Protein AF-A0A1M7V0X2-F1 (afdb_monomer_lite)

Foldseek 3Di:
DDDPDPPPDQDDPVRVVVVQVVLLVVVLVVLVVLCPDPPHQFPDWAAQDPDLFQQRHIWTHGDPPDAIETEHEDEDPDQADADALCQQLDDDPVHGGNLLRLLVSCCVCCVVPGQHAYEYHYSHHHDLPHLQSVQQDPVFQFSPPVLVPDDCPDSSNVSLCVSQVSNVHDSVSSVSSRVRYGYD

pLDDT: mean 91.15, std 10.69, range [46.66, 98.5]

Structure (mmCIF, N/CA/C/O backbone):
data_AF-A0A1M7V0X2-F1
#
_entry.id   AF-A0A1M7V0X2-F1
#
loop_
_atom_site.group_PDB
_atom_site.id
_atom_site.type_symbol
_atom_site.label_atom_id
_atom_site.label_alt_id
_atom_site.label_comp_id
_atom_site.label_asym_id
_atom_site.label_entity_id
_atom_site.label_seq_id
_atom_site.pdbx_PDB_ins_code
_atom_site.Cartn_x
_atom_site.Cartn_y
_atom_site.Cartn_z
_atom_site.occupancy
_atom_site.B_iso_or_equiv
_atom_site.auth_seq_id
_atom_site.auth_comp_id
_atom_site.auth_asym_id
_atom_site.auth_atom_id
_atom_site.pdbx_PDB_model_num
ATOM 1 N N . MET A 1 1 ? 34.691 -13.834 31.531 1.00 46.66 1 MET A N 1
ATOM 2 C CA . MET A 1 1 ? 34.152 -12.551 31.033 1.00 46.66 1 MET A CA 1
ATOM 3 C C . MET A 1 1 ? 34.164 -12.612 29.515 1.00 46.66 1 MET A C 1
ATOM 5 O O . MET A 1 1 ? 35.239 -12.650 28.934 1.00 46.66 1 MET A O 1
ATOM 9 N N . THR A 1 2 ? 33.008 -12.745 28.871 1.00 52.25 2 THR A N 1
ATOM 10 C CA . THR A 1 2 ? 32.891 -12.682 27.406 1.00 52.25 2 THR A CA 1
ATOM 11 C C . THR A 1 2 ? 33.071 -11.235 26.964 1.00 52.25 2 THR A C 1
ATOM 13 O O . THR A 1 2 ? 32.348 -10.360 27.435 1.00 52.25 2 THR A O 1
ATOM 16 N N . ALA A 1 3 ? 34.055 -10.977 26.101 1.00 55.25 3 ALA A N 1
ATOM 17 C CA . ALA A 1 3 ? 34.274 -9.653 25.531 1.00 55.25 3 ALA A CA 1
ATOM 18 C C . ALA A 1 3 ? 32.991 -9.161 24.827 1.00 55.25 3 ALA A C 1
ATOM 20 O O . ALA A 1 3 ? 32.329 -9.963 24.156 1.00 55.25 3 ALA A O 1
ATOM 21 N N . PRO A 1 4 ? 32.610 -7.879 24.971 1.00 51.09 4 PRO A N 1
ATOM 22 C CA . PRO A 1 4 ? 31.469 -7.336 24.246 1.00 51.09 4 PRO A CA 1
ATOM 23 C C . PRO A 1 4 ? 31.729 -7.461 22.741 1.00 51.09 4 PRO A C 1
ATOM 25 O O . PRO A 1 4 ? 32.822 -7.151 22.265 1.00 51.09 4 PRO A O 1
ATOM 28 N N . ARG A 1 5 ? 30.734 -7.947 21.988 1.00 56.25 5 ARG A N 1
ATOM 29 C CA . ARG A 1 5 ? 30.832 -8.039 20.525 1.00 56.25 5 ARG A CA 1
ATOM 30 C C . ARG A 1 5 ? 31.115 -6.637 19.960 1.00 56.25 5 ARG A C 1
ATOM 32 O O . ARG A 1 5 ? 30.331 -5.725 20.244 1.00 56.25 5 ARG A O 1
ATOM 39 N N . PRO A 1 6 ? 32.179 -6.439 19.162 1.00 54.12 6 PRO A N 1
ATOM 40 C CA . PRO A 1 6 ? 32.381 -5.174 18.468 1.00 54.12 6 PRO A CA 1
ATOM 41 C C . PRO A 1 6 ? 31.160 -4.898 17.577 1.00 54.12 6 PRO A C 1
ATOM 43 O O . PRO A 1 6 ? 30.701 -5.805 16.888 1.00 54.12 6 PRO A O 1
ATOM 46 N N . ALA A 1 7 ? 30.641 -3.666 17.608 1.00 57.16 7 ALA A N 1
ATOM 47 C CA . ALA A 1 7 ? 29.452 -3.198 16.873 1.00 57.16 7 ALA A CA 1
ATOM 48 C C . ALA A 1 7 ? 28.058 -3.585 17.423 1.00 57.16 7 ALA A C 1
ATOM 50 O O . ALA A 1 7 ? 27.079 -3.553 16.684 1.00 57.16 7 ALA A O 1
ATOM 51 N N . ALA A 1 8 ? 27.913 -3.851 18.726 1.00 56.88 8 ALA A N 1
ATOM 52 C CA . ALA A 1 8 ? 26.602 -3.977 19.387 1.00 56.88 8 ALA A CA 1
ATOM 53 C C . ALA A 1 8 ? 25.898 -2.617 19.647 1.00 56.88 8 ALA A C 1
ATOM 55 O O . ALA A 1 8 ? 25.324 -2.404 20.713 1.00 56.88 8 ALA A O 1
ATOM 56 N N . GLY A 1 9 ? 25.985 -1.676 18.704 1.00 64.75 9 GLY A N 1
ATOM 57 C CA . GLY A 1 9 ? 25.343 -0.362 18.778 1.00 64.75 9 GLY A CA 1
ATOM 58 C C . GLY A 1 9 ? 24.361 -0.156 17.623 1.00 64.75 9 GLY A C 1
ATOM 59 O O . GLY A 1 9 ? 24.496 -0.818 16.592 1.00 64.75 9 GLY A O 1
ATOM 60 N N . PRO A 1 10 ? 23.374 0.747 17.764 1.00 68.44 10 PRO A N 1
ATOM 61 C CA . PRO A 1 10 ? 22.464 1.076 16.673 1.00 68.44 10 PRO A CA 1
ATOM 62 C C . PRO A 1 10 ? 23.248 1.562 15.447 1.00 68.44 10 PRO A C 1
ATOM 64 O O . PRO A 1 10 ? 24.289 2.214 15.573 1.00 68.44 10 PRO A O 1
ATOM 67 N N . ALA A 1 11 ? 22.750 1.240 14.251 1.00 75.31 11 ALA A N 1
ATOM 68 C CA . ALA A 1 11 ? 23.363 1.698 13.011 1.00 75.31 11 ALA A CA 1
ATOM 69 C C . ALA A 1 11 ? 23.438 3.234 12.986 1.00 75.31 11 ALA A C 1
ATOM 71 O O . ALA A 1 11 ? 22.493 3.921 13.373 1.00 75.31 11 ALA A O 1
ATOM 72 N N . SER A 1 12 ? 24.553 3.782 12.500 1.00 84.00 12 SER A N 1
ATOM 73 C CA . SER A 1 12 ? 24.666 5.225 12.276 1.00 84.00 12 SER A CA 1
ATOM 74 C C . SER A 1 12 ? 23.660 5.689 11.221 1.00 84.00 12 SER A C 1
ATOM 76 O O . SER A 1 12 ? 23.274 4.907 10.355 1.00 84.00 12 SER A O 1
ATOM 78 N N . ASN A 1 13 ? 23.297 6.975 11.216 1.00 82.19 13 ASN A N 1
ATOM 79 C CA . ASN A 1 13 ? 22.374 7.537 10.217 1.00 82.19 13 ASN A CA 1
ATOM 80 C C . ASN A 1 13 ? 22.795 7.214 8.770 1.00 82.19 13 ASN A C 1
ATOM 82 O O . ASN A 1 13 ? 21.963 6.848 7.944 1.00 82.19 13 ASN A O 1
ATOM 86 N N . SER A 1 14 ? 24.096 7.270 8.467 1.00 84.38 14 SER A N 1
ATOM 87 C CA . SER A 1 14 ? 24.629 6.902 7.148 1.00 84.38 14 SER A CA 1
ATOM 88 C C . SER A 1 14 ? 24.576 5.395 6.874 1.00 84.38 14 SER A C 1
ATOM 90 O O . SER A 1 14 ? 24.521 4.976 5.721 1.00 84.38 14 SER A O 1
ATOM 92 N N . GLY A 1 15 ? 24.643 4.559 7.912 1.00 82.12 15 GLY A N 1
ATOM 93 C CA . GLY A 1 15 ? 24.394 3.120 7.805 1.00 82.12 15 GLY A CA 1
ATOM 94 C C . GLY A 1 15 ? 22.922 2.824 7.518 1.00 82.12 15 GLY A C 1
ATOM 95 O O . GLY A 1 15 ? 22.628 2.029 6.632 1.00 82.12 15 GLY A O 1
ATOM 96 N N . VAL A 1 16 ? 22.013 3.530 8.197 1.00 85.25 16 VAL A N 1
ATOM 97 C CA . VAL A 1 16 ? 20.568 3.439 7.964 1.00 85.25 16 VAL A CA 1
ATOM 98 C C . VAL A 1 16 ? 20.223 3.860 6.531 1.00 85.25 16 VAL A C 1
ATOM 100 O O . VAL A 1 16 ? 19.583 3.110 5.804 1.00 85.25 16 VAL A O 1
ATOM 103 N N . ARG A 1 17 ? 20.713 5.014 6.067 1.00 86.88 17 ARG A N 1
ATOM 104 C CA . ARG A 1 17 ? 20.452 5.482 4.695 1.00 86.88 17 ARG A CA 1
ATOM 105 C C . ARG A 1 17 ? 20.861 4.444 3.642 1.00 86.88 17 ARG A C 1
ATOM 107 O O . ARG A 1 17 ? 20.034 4.087 2.811 1.00 86.88 17 ARG A O 1
ATOM 114 N N . ARG A 1 18 ? 22.093 3.925 3.737 1.00 88.50 18 ARG A N 1
ATOM 115 C CA . ARG A 1 18 ? 22.634 2.920 2.804 1.00 88.50 18 ARG A CA 1
ATOM 116 C C . ARG A 1 18 ? 21.886 1.590 2.850 1.00 88.50 18 ARG A C 1
ATOM 118 O O . ARG A 1 18 ? 21.764 0.928 1.827 1.00 88.50 18 ARG A O 1
ATOM 125 N N . GLY A 1 19 ? 21.419 1.177 4.029 1.00 88.69 19 GLY A N 1
ATOM 126 C CA . GLY A 1 19 ? 20.590 -0.021 4.163 1.00 88.69 19 GLY A CA 1
ATOM 127 C C . GLY A 1 19 ? 19.245 0.134 3.454 1.00 88.69 19 GLY A C 1
ATOM 128 O O . GLY A 1 19 ? 18.829 -0.782 2.751 1.00 88.69 19 GLY A O 1
ATOM 129 N N . GLY A 1 20 ? 18.629 1.313 3.572 1.00 90.19 20 GLY A N 1
ATOM 130 C CA . GLY A 1 20 ? 17.405 1.660 2.853 1.00 90.19 20 GLY A CA 1
ATOM 131 C C . GLY A 1 20 ? 17.591 1.667 1.335 1.00 90.19 20 GLY A C 1
ATOM 132 O O . GLY A 1 20 ? 16.815 1.015 0.648 1.00 90.19 20 GLY A O 1
ATOM 133 N N . ASP A 1 21 ? 18.652 2.316 0.835 1.00 92.25 21 ASP A N 1
ATOM 134 C CA . ASP A 1 21 ? 18.987 2.327 -0.603 1.00 92.25 21 ASP A CA 1
ATOM 135 C C . ASP A 1 21 ? 19.159 0.912 -1.143 1.00 92.25 21 ASP A C 1
ATOM 137 O O . ASP A 1 21 ? 18.503 0.515 -2.097 1.00 92.25 21 ASP A O 1
ATOM 141 N N . ARG A 1 22 ? 19.966 0.095 -0.456 1.00 93.69 22 ARG A N 1
ATOM 142 C CA . ARG A 1 22 ? 20.186 -1.292 -0.864 1.00 93.69 22 ARG A CA 1
ATOM 143 C C . ARG A 1 22 ? 18.888 -2.100 -0.893 1.00 93.69 22 ARG A C 1
ATOM 145 O O . ARG A 1 22 ? 18.745 -2.978 -1.736 1.00 93.69 22 ARG A O 1
ATOM 152 N N . PHE A 1 23 ? 17.976 -1.862 0.049 1.00 94.50 23 PHE A N 1
ATOM 153 C CA . PHE A 1 23 ? 16.681 -2.536 0.064 1.00 94.50 23 PHE A CA 1
ATOM 154 C C . PHE A 1 23 ? 15.829 -2.113 -1.140 1.00 94.50 23 PHE A C 1
ATOM 156 O O . PHE A 1 23 ? 15.299 -2.982 -1.823 1.00 94.50 23 PHE A O 1
ATOM 163 N N . GLN A 1 24 ? 15.764 -0.816 -1.454 1.00 94.50 24 GLN A N 1
ATOM 164 C CA . GLN A 1 24 ? 15.072 -0.301 -2.640 1.00 94.50 24 GLN A CA 1
ATOM 165 C C . GLN A 1 24 ? 15.676 -0.839 -3.944 1.00 94.50 24 GLN A C 1
ATOM 167 O O . GLN A 1 24 ? 14.930 -1.317 -4.796 1.00 94.50 24 GLN A O 1
ATOM 172 N N . ASP A 1 25 ? 17.005 -0.853 -4.073 1.00 95.00 25 ASP A N 1
ATOM 173 C CA . ASP A 1 25 ? 17.714 -1.349 -5.261 1.00 95.00 25 ASP A CA 1
ATOM 174 C C . ASP A 1 25 ? 17.361 -2.806 -5.593 1.00 95.00 25 ASP A C 1
ATOM 176 O O . ASP A 1 25 ? 17.297 -3.182 -6.763 1.00 95.00 25 ASP A O 1
ATOM 180 N N . LEU A 1 26 ? 17.092 -3.640 -4.581 1.00 95.94 26 LEU A N 1
ATOM 181 C CA . LEU A 1 26 ? 16.651 -5.020 -4.800 1.00 95.94 26 LEU A CA 1
ATOM 182 C C . LEU A 1 26 ? 15.259 -5.087 -5.442 1.00 95.94 26 LEU A C 1
ATOM 184 O O . LEU A 1 26 ? 15.045 -5.916 -6.324 1.00 95.94 26 LEU A O 1
ATOM 188 N N . PHE A 1 27 ? 14.334 -4.208 -5.048 1.00 95.44 27 PHE A N 1
ATOM 189 C CA . PHE A 1 27 ? 13.010 -4.122 -5.673 1.00 95.44 27 PHE A CA 1
ATOM 190 C C . PHE A 1 27 ? 13.061 -3.476 -7.057 1.00 95.44 27 PHE A C 1
ATOM 192 O O . PHE A 1 27 ? 12.331 -3.898 -7.950 1.00 95.44 27 PHE A O 1
ATOM 199 N N . VAL A 1 28 ? 13.956 -2.509 -7.275 1.00 95.38 28 VAL A N 1
ATOM 200 C CA . VAL A 1 28 ? 14.239 -1.979 -8.619 1.00 95.38 28 VAL A CA 1
ATOM 201 C C . VAL A 1 28 ? 14.767 -3.087 -9.526 1.00 95.38 28 VAL A C 1
ATOM 203 O O . VAL A 1 28 ? 14.339 -3.207 -10.674 1.00 95.38 28 VAL A O 1
ATOM 206 N N . TRP A 1 29 ? 15.681 -3.917 -9.020 1.00 96.38 29 TRP A N 1
ATOM 207 C CA . TRP A 1 29 ? 16.220 -5.039 -9.777 1.00 96.38 29 TRP A CA 1
ATOM 208 C C . TRP A 1 29 ? 15.143 -6.076 -10.112 1.00 96.38 29 TRP A C 1
ATOM 210 O O . TRP A 1 29 ? 15.051 -6.486 -11.268 1.00 96.38 29 TRP A O 1
ATOM 220 N N . ASP A 1 30 ? 14.286 -6.445 -9.156 1.00 95.25 30 ASP A N 1
ATOM 221 C CA . ASP A 1 30 ? 13.140 -7.323 -9.422 1.00 95.25 30 ASP A CA 1
ATOM 222 C C . ASP A 1 30 ? 12.192 -6.727 -10.478 1.00 95.25 30 ASP A C 1
ATOM 224 O O . ASP A 1 30 ? 11.832 -7.397 -11.446 1.00 95.25 30 ASP A O 1
ATOM 228 N N . ALA A 1 31 ? 11.863 -5.438 -10.372 1.00 94.94 31 ALA A N 1
ATOM 229 C CA . ALA A 1 31 ? 11.046 -4.741 -11.361 1.00 94.94 31 ALA A CA 1
ATOM 230 C C . ALA A 1 31 ? 11.691 -4.762 -12.762 1.00 94.94 31 ALA A C 1
ATOM 232 O O . ALA A 1 31 ? 11.027 -5.068 -13.753 1.00 94.94 31 ALA A O 1
ATOM 233 N N . ALA A 1 32 ? 13.000 -4.516 -12.864 1.00 95.69 32 ALA A N 1
ATOM 234 C CA . ALA A 1 32 ? 13.724 -4.619 -14.130 1.00 95.69 32 ALA A CA 1
ATOM 235 C C . ALA A 1 32 ? 13.661 -6.041 -14.711 1.00 95.69 32 ALA A C 1
ATOM 237 O O . ALA A 1 32 ? 13.450 -6.208 -15.915 1.00 95.69 32 ALA A O 1
ATOM 238 N N . MET A 1 33 ? 13.780 -7.065 -13.859 1.00 95.94 33 MET A N 1
ATOM 239 C CA . MET A 1 33 ? 13.612 -8.459 -14.262 1.00 95.94 33 MET A CA 1
ATOM 240 C C . MET A 1 33 ? 12.201 -8.730 -14.785 1.00 95.94 33 MET A C 1
ATOM 242 O O . MET A 1 33 ? 12.068 -9.448 -15.771 1.00 95.94 33 MET A O 1
ATOM 246 N N . GLN A 1 34 ? 11.157 -8.145 -14.190 1.00 93.75 34 GLN A N 1
ATOM 247 C CA . GLN A 1 34 ? 9.788 -8.271 -14.698 1.00 93.75 34 GLN A CA 1
ATOM 248 C C . GLN A 1 34 ? 9.651 -7.689 -16.111 1.00 93.75 34 GLN A C 1
ATOM 250 O O . GLN A 1 34 ? 9.065 -8.351 -16.959 1.00 93.75 34 GLN A O 1
ATOM 255 N N . VAL A 1 35 ? 10.246 -6.523 -16.392 1.00 94.50 35 VAL A N 1
ATOM 256 C CA . VAL A 1 35 ? 10.166 -5.849 -17.705 1.00 94.50 35 VAL A CA 1
ATOM 257 C C . VAL A 1 35 ? 10.812 -6.656 -18.833 1.00 94.50 35 VAL A C 1
ATOM 259 O O . VAL A 1 35 ? 10.257 -6.731 -19.925 1.00 94.50 35 VAL A O 1
ATOM 262 N N . ILE A 1 36 ? 11.981 -7.260 -18.600 1.00 94.44 36 ILE A N 1
ATOM 263 C CA . ILE A 1 36 ? 12.741 -7.945 -19.664 1.00 94.44 36 ILE A CA 1
ATOM 264 C C . ILE A 1 36 ? 12.215 -9.348 -19.998 1.00 94.44 36 ILE A C 1
ATOM 266 O O . ILE A 1 36 ? 12.743 -10.004 -20.901 1.00 94.44 36 ILE A O 1
ATOM 270 N N . ARG A 1 37 ? 11.214 -9.849 -19.264 1.00 92.31 37 ARG A N 1
ATOM 271 C CA . ARG A 1 37 ? 10.647 -11.176 -19.518 1.00 92.31 37 ARG A CA 1
ATOM 272 C C . ARG A 1 37 ? 9.938 -11.209 -20.876 1.00 92.31 37 ARG A C 1
ATOM 274 O O . ARG A 1 37 ? 9.225 -10.262 -21.203 1.00 92.31 37 ARG A O 1
ATOM 281 N N . PRO A 1 38 ? 10.067 -12.301 -21.653 1.00 88.75 38 PRO A N 1
ATOM 282 C CA . PRO A 1 38 ? 9.439 -12.402 -22.974 1.00 88.75 38 PRO A CA 1
ATOM 283 C C . PRO A 1 38 ? 7.913 -12.225 -22.969 1.00 88.75 38 PRO A C 1
ATOM 285 O O . PRO A 1 38 ? 7.344 -11.772 -23.956 1.00 88.75 38 PRO A O 1
ATOM 288 N N . ASP A 1 39 ? 7.260 -12.591 -21.867 1.00 89.06 39 ASP A N 1
ATOM 289 C CA . ASP A 1 39 ? 5.817 -12.521 -21.632 1.00 89.06 39 ASP A CA 1
ATOM 290 C C . ASP A 1 39 ? 5.408 -11.340 -20.734 1.00 89.06 39 ASP A C 1
ATOM 292 O O . ASP A 1 39 ? 4.304 -11.320 -20.189 1.00 89.06 39 ASP A O 1
ATOM 296 N N . SER A 1 40 ? 6.299 -10.359 -20.554 1.00 89.94 40 SER A N 1
ATOM 297 C CA . SER A 1 40 ? 6.059 -9.221 -19.672 1.00 89.94 40 SER A CA 1
ATOM 298 C C . SER A 1 40 ? 4.860 -8.386 -20.121 1.00 89.94 40 SER A C 1
ATOM 300 O O . SER A 1 40 ? 4.755 -7.955 -21.270 1.00 89.94 40 SER A O 1
ATOM 302 N N . THR A 1 41 ? 3.987 -8.066 -19.167 1.00 91.56 41 THR A N 1
ATOM 303 C CA . THR A 1 41 ? 2.944 -7.046 -19.329 1.00 91.56 41 THR A CA 1
ATOM 304 C C . THR A 1 41 ? 3.467 -5.631 -19.088 1.00 91.56 41 THR A C 1
ATOM 306 O O . THR A 1 41 ? 2.704 -4.677 -19.213 1.00 91.56 41 THR A O 1
ATOM 309 N N . TYR A 1 42 ? 4.737 -5.479 -18.708 1.00 94.38 42 TYR A N 1
ATOM 310 C CA . TYR A 1 42 ? 5.393 -4.206 -18.426 1.00 94.38 42 TYR A CA 1
ATOM 311 C C . TYR A 1 42 ? 6.456 -3.887 -19.473 1.00 94.38 42 TYR A C 1
ATOM 313 O O . TYR A 1 42 ? 7.249 -4.748 -19.850 1.00 94.38 42 TYR A O 1
ATOM 321 N N . SER A 1 43 ? 6.493 -2.634 -19.917 1.00 93.88 43 SER A N 1
ATOM 322 C CA . SER A 1 43 ? 7.425 -2.160 -20.944 1.00 93.88 43 SER A CA 1
ATOM 323 C C . SER A 1 43 ? 8.585 -1.345 -20.381 1.00 93.88 43 SER A C 1
ATOM 325 O O . SER A 1 43 ? 9.568 -1.124 -21.083 1.00 93.88 43 SER A O 1
ATOM 327 N N . GLN A 1 44 ? 8.470 -0.855 -19.145 1.00 94.31 44 GLN A N 1
ATOM 328 C CA . GLN A 1 44 ? 9.456 0.048 -18.564 1.00 94.31 44 GLN A CA 1
ATOM 329 C C . GLN A 1 44 ? 9.438 -0.016 -17.037 1.00 94.31 44 GLN A C 1
ATOM 331 O O . GLN A 1 44 ? 8.379 -0.151 -16.424 1.00 94.31 44 GLN A O 1
ATOM 336 N N . VAL A 1 45 ? 10.622 0.137 -16.446 1.00 94.25 45 VAL A N 1
ATOM 337 C CA . VAL A 1 45 ? 10.809 0.435 -15.026 1.00 94.25 45 VAL A CA 1
ATOM 338 C C . VAL A 1 45 ? 11.291 1.878 -14.887 1.00 94.25 45 VAL A C 1
ATOM 340 O O . VAL A 1 45 ? 12.152 2.330 -15.644 1.00 94.25 45 VAL A O 1
ATOM 343 N N . GLU A 1 46 ? 10.725 2.606 -13.935 1.00 93.81 46 GLU A N 1
ATOM 344 C CA . GLU A 1 46 ? 11.144 3.948 -13.546 1.00 93.81 46 GLU A CA 1
ATOM 345 C C . GLU A 1 46 ? 11.418 3.977 -12.037 1.00 93.81 46 GLU A C 1
ATOM 347 O O . GLU A 1 46 ? 10.826 3.214 -11.273 1.00 93.81 46 GLU A O 1
ATOM 352 N N . VAL A 1 47 ? 12.338 4.839 -11.610 1.00 91.56 47 VAL A N 1
ATOM 353 C CA . VAL A 1 47 ? 12.828 4.914 -10.227 1.00 91.56 47 VAL A CA 1
ATOM 354 C C . VAL A 1 47 ? 12.871 6.381 -9.822 1.00 91.56 47 VAL A C 1
ATOM 356 O O . VAL A 1 47 ? 13.340 7.205 -10.607 1.00 91.56 47 VAL A O 1
ATOM 359 N N . GLU A 1 48 ? 12.371 6.695 -8.627 1.00 85.19 48 GLU A N 1
ATOM 360 C CA . GLU A 1 48 ? 12.323 8.054 -8.062 1.00 85.19 48 GLU A CA 1
ATOM 361 C C . GLU A 1 48 ? 11.701 9.090 -9.022 1.00 85.19 48 GLU A C 1
ATOM 363 O O . GLU A 1 48 ? 12.274 10.146 -9.316 1.00 85.19 48 GLU A O 1
ATOM 368 N N . ILE A 1 49 ? 10.520 8.783 -9.569 1.00 82.00 49 ILE A N 1
ATOM 369 C CA . ILE A 1 49 ? 9.894 9.657 -10.567 1.00 82.00 49 ILE A CA 1
ATOM 370 C C . ILE A 1 49 ? 9.178 10.865 -9.961 1.00 82.00 49 ILE A C 1
ATOM 372 O O . ILE A 1 49 ? 8.271 10.775 -9.135 1.00 82.00 49 ILE A O 1
ATOM 376 N N . ASN A 1 50 ? 9.485 12.043 -10.496 1.00 72.50 50 ASN A N 1
ATOM 377 C CA . ASN A 1 50 ? 8.780 13.256 -10.111 1.00 72.50 50 ASN A CA 1
ATOM 378 C C . ASN A 1 50 ? 7.317 13.232 -10.582 1.00 72.50 50 ASN A C 1
ATOM 380 O O . ASN A 1 50 ? 7.005 12.923 -11.730 1.00 72.50 50 ASN A O 1
ATOM 384 N N . GLY A 1 51 ? 6.407 13.665 -9.707 1.00 66.19 51 GLY A N 1
ATOM 385 C CA . GLY A 1 51 ? 5.042 14.018 -10.095 1.00 66.19 51 GLY A CA 1
ATOM 386 C C . GLY A 1 51 ? 3.972 12.940 -9.909 1.00 66.19 51 GLY A C 1
ATOM 387 O O . GLY A 1 51 ? 2.806 13.261 -10.130 1.00 66.19 51 GLY A O 1
ATOM 388 N N . VAL A 1 52 ? 4.280 11.736 -9.421 1.00 62.38 52 VAL A N 1
ATOM 389 C CA . VAL A 1 52 ? 3.259 10.693 -9.132 1.00 62.38 52 VAL A CA 1
ATOM 390 C C . VAL A 1 52 ? 2.841 10.598 -7.658 1.00 62.38 52 VAL A C 1
ATOM 392 O O . VAL A 1 52 ? 1.998 9.781 -7.302 1.00 62.38 52 VAL A O 1
ATOM 395 N N . GLY A 1 53 ? 3.342 11.491 -6.802 1.00 75.44 53 GLY A N 1
ATOM 396 C CA . GLY A 1 53 ? 2.980 11.533 -5.384 1.00 75.44 53 GLY A CA 1
ATOM 397 C C . GLY A 1 53 ? 4.092 10.966 -4.516 1.00 75.44 53 GLY A C 1
ATOM 398 O O . GLY A 1 53 ? 5.219 11.406 -4.658 1.00 75.44 53 GLY A O 1
ATOM 399 N N . ASN A 1 54 ? 3.753 10.061 -3.595 1.00 77.31 54 ASN A N 1
ATOM 400 C CA . ASN A 1 54 ? 4.719 9.394 -2.705 1.00 77.31 54 ASN A CA 1
ATOM 401 C C . ASN A 1 54 ? 4.906 7.907 -3.074 1.00 77.31 54 ASN A C 1
ATOM 403 O O . ASN A 1 54 ? 5.360 7.125 -2.257 1.00 77.31 54 ASN A O 1
ATOM 407 N N . VAL A 1 55 ? 4.432 7.472 -4.239 1.00 75.44 55 VAL A N 1
ATOM 408 C CA . VAL A 1 55 ? 4.518 6.076 -4.714 1.00 75.44 55 VAL A CA 1
ATOM 409 C C . VAL A 1 55 ? 5.375 6.045 -5.972 1.00 75.44 55 VAL A C 1
ATOM 411 O O . VAL A 1 55 ? 4.955 5.639 -7.048 1.00 75.44 55 VAL A O 1
ATOM 414 N N . ASP A 1 56 ? 6.555 6.623 -5.838 1.00 85.19 56 ASP A N 1
ATOM 415 C CA . ASP A 1 56 ? 7.486 6.945 -6.909 1.00 85.19 56 ASP A CA 1
ATOM 416 C C . ASP A 1 56 ? 8.818 6.203 -6.795 1.00 85.19 56 ASP A C 1
ATOM 418 O O . ASP A 1 56 ? 9.628 6.290 -7.716 1.00 85.19 56 ASP A O 1
ATOM 422 N N . ASP A 1 57 ? 9.040 5.456 -5.710 1.00 88.38 57 ASP A N 1
ATOM 423 C CA . ASP A 1 57 ? 10.317 4.786 -5.452 1.00 88.38 57 ASP A CA 1
ATOM 424 C C . ASP A 1 57 ? 10.626 3.729 -6.517 1.00 88.38 57 ASP A C 1
ATOM 426 O O . ASP A 1 57 ? 11.772 3.617 -6.950 1.00 88.38 57 ASP A O 1
ATOM 430 N N . VAL A 1 58 ? 9.614 2.961 -6.937 1.00 93.62 58 VAL A N 1
ATOM 431 C CA . VAL A 1 58 ? 9.711 1.954 -8.004 1.00 93.62 58 VAL A CA 1
ATOM 432 C C . VAL A 1 58 ? 8.410 1.947 -8.794 1.00 93.62 58 VAL A C 1
ATOM 434 O O . VAL A 1 58 ? 7.344 1.733 -8.223 1.00 93.62 58 VAL A O 1
ATOM 437 N N . VAL A 1 59 ? 8.470 2.154 -10.106 1.00 94.94 59 VAL A N 1
ATOM 438 C CA . VAL A 1 59 ? 7.281 2.207 -10.963 1.00 94.94 59 VAL A CA 1
ATOM 439 C C . VAL A 1 59 ? 7.453 1.282 -12.154 1.00 94.94 59 VAL A C 1
ATOM 441 O O . VAL A 1 59 ? 8.449 1.353 -12.867 1.00 94.94 59 VAL A O 1
ATOM 444 N N . LEU A 1 60 ? 6.460 0.431 -12.391 1.00 94.62 60 LEU A N 1
ATOM 445 C CA . LEU A 1 60 ? 6.368 -0.401 -13.583 1.00 94.62 60 LEU A CA 1
ATOM 446 C C . LEU A 1 60 ? 5.275 0.147 -14.492 1.00 94.62 60 LEU A C 1
ATOM 448 O O . LEU A 1 60 ? 4.102 0.202 -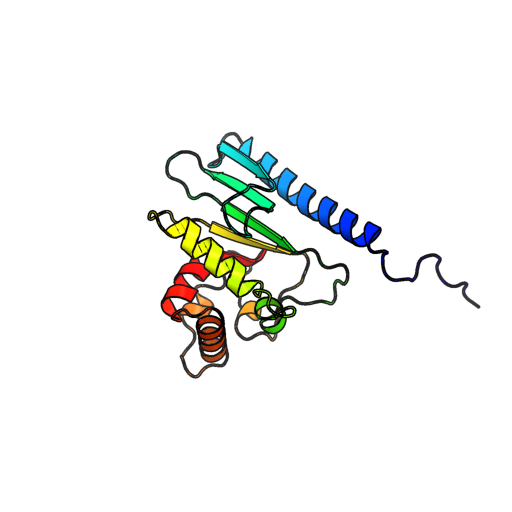14.114 1.00 94.62 60 LEU A O 1
ATOM 452 N N . ARG A 1 61 ? 5.667 0.538 -15.704 1.00 93.81 61 ARG A N 1
ATOM 453 C CA . ARG A 1 61 ? 4.736 0.972 -16.747 1.00 93.81 61 ARG A CA 1
ATOM 454 C C . ARG A 1 61 ? 4.268 -0.224 -17.535 1.00 93.81 61 ARG A C 1
ATOM 456 O O . ARG A 1 61 ? 5.082 -1.024 -18.003 1.00 93.81 61 ARG A O 1
ATOM 463 N N . SER A 1 62 ? 2.960 -0.345 -17.677 1.00 91.25 62 SER A N 1
ATOM 464 C CA . SER A 1 62 ? 2.381 -1.448 -18.421 1.00 91.25 62 SER A CA 1
ATOM 465 C C . SER A 1 62 ? 2.447 -1.214 -19.932 1.00 91.25 62 SER A C 1
ATOM 467 O O . SER A 1 62 ? 2.363 -0.081 -20.412 1.00 91.25 62 SER A O 1
ATOM 469 N N . ALA A 1 63 ? 2.559 -2.302 -20.690 1.00 80.56 63 ALA A N 1
ATOM 470 C CA . ALA A 1 63 ? 2.246 -2.300 -22.108 1.00 80.56 63 ALA A CA 1
ATOM 471 C C . ALA A 1 63 ? 0.729 -2.087 -22.299 1.00 80.56 63 ALA A C 1
ATOM 473 O O . ALA A 1 63 ? -0.071 -2.455 -21.440 1.00 80.56 63 ALA A O 1
ATOM 474 N N . ILE A 1 64 ? 0.337 -1.475 -23.424 1.00 75.88 64 ILE A N 1
ATOM 475 C CA . ILE A 1 64 ? -1.037 -1.025 -23.723 1.00 75.88 64 ILE A CA 1
ATOM 476 C C . ILE A 1 64 ? -2.107 -2.007 -23.205 1.00 75.88 64 ILE A C 1
ATOM 478 O O . ILE A 1 64 ? -2.171 -3.152 -23.645 1.00 75.88 64 ILE A O 1
ATOM 482 N N . GLY A 1 65 ? -2.986 -1.522 -22.319 1.00 68.12 65 GLY A N 1
ATOM 483 C CA . GLY A 1 65 ? -4.162 -2.253 -21.827 1.00 68.12 65 GLY A CA 1
ATOM 484 C C . GLY A 1 65 ? -4.039 -2.851 -20.421 1.00 68.12 65 GLY A C 1
ATOM 485 O O . GLY A 1 65 ? -5.052 -3.293 -19.880 1.00 68.12 65 GLY A O 1
ATOM 486 N N . ALA A 1 66 ? -2.853 -2.835 -19.806 1.00 78.88 66 ALA A N 1
ATOM 487 C CA . ALA A 1 66 ? -2.654 -3.246 -18.416 1.00 78.88 66 ALA A CA 1
ATOM 488 C C . ALA A 1 66 ? -2.580 -2.037 -17.451 1.00 78.88 66 ALA A C 1
ATOM 490 O O . ALA A 1 66 ? -2.696 -0.877 -17.849 1.00 78.88 66 ALA A O 1
ATOM 491 N N . SER A 1 67 ? -2.490 -2.312 -16.147 1.00 89.12 67 SER A N 1
ATOM 492 C CA . SER A 1 67 ? -2.350 -1.283 -15.110 1.00 89.12 67 SER A CA 1
ATOM 493 C C . SER A 1 67 ? -0.881 -1.041 -14.804 1.00 89.12 67 SER A C 1
ATOM 495 O O . SER A 1 67 ? -0.152 -1.993 -14.535 1.00 89.12 67 SER A O 1
ATOM 497 N N . ASP A 1 68 ? -0.492 0.227 -14.705 1.00 94.00 68 ASP A N 1
ATOM 498 C CA . ASP A 1 68 ? 0.772 0.612 -14.080 1.00 94.00 68 ASP A CA 1
ATOM 499 C C . ASP A 1 68 ? 0.795 0.179 -12.606 1.00 94.00 68 ASP A C 1
ATOM 501 O O . ASP A 1 68 ? -0.250 0.104 -11.937 1.00 94.00 68 ASP A O 1
ATOM 505 N N . LEU A 1 69 ? 1.995 -0.097 -12.107 1.00 95.06 69 LEU A N 1
ATOM 506 C CA . LEU A 1 69 ? 2.255 -0.450 -10.719 1.00 95.06 69 LEU A CA 1
ATOM 507 C C . LEU A 1 69 ? 3.196 0.585 -10.101 1.00 95.06 69 LEU A C 1
ATOM 509 O O . LEU A 1 69 ? 4.209 0.942 -10.696 1.00 95.06 69 LEU A O 1
ATOM 513 N N . TYR A 1 70 ? 2.851 1.051 -8.906 1.00 96.19 70 TYR A N 1
ATOM 514 C CA . TYR A 1 70 ? 3.557 2.109 -8.190 1.00 96.19 70 TYR A CA 1
ATOM 515 C C . TYR A 1 70 ? 3.923 1.645 -6.782 1.00 96.19 70 TYR A C 1
ATOM 517 O O . TYR A 1 70 ? 3.045 1.394 -5.955 1.00 96.19 70 TYR A O 1
ATOM 525 N N . GLY A 1 71 ? 5.214 1.538 -6.504 1.00 95.62 71 GLY A N 1
ATOM 526 C CA . GLY A 1 71 ? 5.768 1.100 -5.232 1.00 95.62 71 GLY A CA 1
ATOM 527 C C . GLY A 1 71 ? 6.278 2.262 -4.386 1.00 95.62 71 GLY A C 1
ATOM 528 O O . GLY A 1 71 ? 6.995 3.135 -4.868 1.00 95.62 71 GLY A O 1
ATOM 529 N N . GLN A 1 72 ? 5.941 2.239 -3.099 1.00 95.69 72 GLN A N 1
ATOM 530 C CA . GLN A 1 72 ? 6.599 3.013 -2.051 1.00 95.69 72 GLN A CA 1
ATOM 531 C C . GLN A 1 72 ? 7.332 2.037 -1.133 1.00 95.69 72 GLN A C 1
ATOM 533 O O . GLN A 1 72 ? 6.711 1.207 -0.472 1.00 95.69 72 GLN A O 1
ATOM 538 N N . VAL A 1 73 ? 8.642 2.194 -1.034 1.00 95.38 73 VAL A N 1
ATOM 539 C CA . VAL A 1 73 ? 9.533 1.415 -0.188 1.00 95.38 73 VAL A CA 1
ATOM 540 C C . VAL A 1 73 ? 9.660 2.064 1.197 1.00 95.38 73 VAL A C 1
ATOM 542 O O . VAL A 1 73 ? 9.826 3.280 1.366 1.00 95.38 73 VAL A O 1
ATOM 545 N N . LYS A 1 74 ? 9.562 1.236 2.237 1.00 94.19 74 LYS A N 1
ATOM 546 C CA . LYS A 1 74 ? 9.757 1.599 3.643 1.00 94.19 74 LYS A CA 1
ATOM 547 C C . LYS A 1 74 ? 10.599 0.538 4.332 1.00 94.19 74 LYS A C 1
ATOM 549 O O . LYS A 1 74 ? 10.105 -0.508 4.738 1.00 94.19 74 LYS A O 1
ATOM 554 N N . TRP A 1 75 ? 11.880 0.834 4.506 1.00 93.62 75 TRP A N 1
ATOM 555 C CA . TRP A 1 75 ? 12.800 -0.047 5.212 1.00 93.62 75 TRP A CA 1
ATOM 556 C C . TRP A 1 75 ? 12.831 0.244 6.720 1.00 93.62 75 TRP A C 1
ATOM 558 O O . TRP A 1 75 ? 12.877 1.399 7.149 1.00 93.62 75 TRP A O 1
ATOM 568 N N . ALA A 1 76 ? 12.823 -0.814 7.525 1.00 91.88 76 ALA A N 1
ATOM 569 C CA . ALA A 1 76 ? 12.994 -0.795 8.968 1.00 91.88 76 ALA A 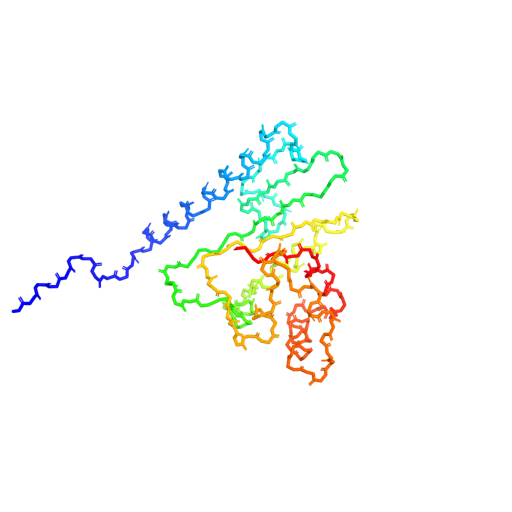CA 1
ATOM 570 C C . ALA A 1 76 ? 14.338 -1.415 9.359 1.00 91.88 76 ALA A C 1
ATOM 572 O O . ALA A 1 76 ? 14.706 -2.499 8.904 1.00 91.88 76 ALA A O 1
ATOM 573 N N . THR A 1 77 ? 15.058 -0.738 10.249 1.00 89.12 77 THR A N 1
ATOM 574 C CA . THR A 1 77 ? 16.320 -1.226 10.823 1.00 89.12 77 THR A CA 1
ATOM 575 C C . THR A 1 77 ? 16.100 -2.237 11.942 1.00 89.12 77 THR A C 1
ATOM 577 O O . THR A 1 77 ? 16.980 -3.055 12.200 1.00 89.12 77 THR A O 1
ATOM 580 N N . ASN A 1 78 ? 14.946 -2.172 12.610 1.00 87.12 78 ASN A N 1
ATOM 581 C CA . ASN A 1 78 ? 14.556 -3.080 13.674 1.00 87.12 78 ASN A CA 1
ATOM 582 C C . ASN A 1 78 ? 13.503 -4.075 13.154 1.00 87.12 78 ASN A C 1
ATOM 584 O O . ASN A 1 78 ? 12.383 -3.660 12.862 1.00 87.12 78 ASN A O 1
ATOM 588 N N . PRO A 1 79 ? 13.827 -5.376 13.068 1.00 74.69 79 PRO A N 1
ATOM 589 C CA . PRO A 1 79 ? 12.885 -6.399 12.613 1.00 74.69 79 PRO A CA 1
ATOM 590 C C . PRO A 1 79 ? 11.665 -6.587 13.525 1.00 74.69 79 PRO A C 1
ATOM 592 O O . PRO A 1 79 ? 10.677 -7.166 13.091 1.00 74.69 79 PRO A O 1
ATOM 595 N N . ALA A 1 80 ? 11.737 -6.141 14.786 1.00 86.44 80 ALA A N 1
ATOM 596 C CA . ALA A 1 80 ? 10.612 -6.211 15.718 1.00 86.44 80 ALA A CA 1
ATOM 597 C C . ALA A 1 80 ? 9.561 -5.120 15.469 1.00 86.44 80 ALA A C 1
ATOM 599 O O . ALA A 1 80 ? 8.476 -5.179 16.042 1.00 86.44 80 ALA A O 1
ATOM 600 N N . ASP A 1 81 ? 9.876 -4.121 14.641 1.00 91.44 81 ASP A N 1
ATOM 601 C CA . ASP A 1 81 ? 8.910 -3.093 14.313 1.00 91.44 81 ASP A CA 1
ATOM 602 C C . ASP A 1 81 ? 7.858 -3.659 13.348 1.00 91.44 81 ASP A C 1
ATOM 604 O O . ASP A 1 81 ? 8.152 -3.965 12.189 1.00 91.44 81 ASP A O 1
ATOM 608 N N . LEU A 1 82 ? 6.619 -3.756 13.817 1.00 96.19 82 LEU A N 1
ATOM 609 C CA . LEU A 1 82 ? 5.503 -4.232 13.011 1.00 96.19 82 LEU A CA 1
ATOM 610 C C . LEU A 1 82 ? 4.921 -3.110 12.139 1.00 96.19 82 LEU A C 1
ATOM 612 O O . LEU A 1 82 ? 5.125 -1.913 12.377 1.00 96.19 82 LEU A O 1
ATOM 616 N N . LEU A 1 83 ? 4.208 -3.514 11.093 1.00 97.00 83 LEU A N 1
ATOM 617 C CA . LEU A 1 83 ? 3.325 -2.656 10.318 1.00 97.00 83 LEU A CA 1
ATOM 618 C C . LEU A 1 83 ? 1.902 -2.811 10.873 1.00 97.00 83 LEU A C 1
ATOM 620 O O . LEU A 1 83 ? 1.305 -3.879 10.751 1.00 97.00 83 LEU A O 1
ATOM 624 N N . ASN A 1 84 ? 1.384 -1.743 11.479 1.00 97.56 84 ASN A N 1
ATOM 625 C CA . ASN A 1 84 ? 0.059 -1.676 12.097 1.00 97.56 84 ASN A CA 1
ATOM 626 C C . ASN A 1 84 ? -0.639 -0.330 11.798 1.00 97.56 84 ASN A C 1
ATOM 628 O O . ASN A 1 84 ? -0.074 0.558 11.145 1.00 97.56 84 ASN A O 1
ATOM 632 N N . SER A 1 85 ? -1.871 -0.175 12.286 1.00 97.62 85 SER A N 1
ATOM 633 C CA . SER A 1 85 ? -2.687 1.038 12.157 1.00 97.62 85 SER A CA 1
ATOM 634 C C . SER A 1 85 ? -1.985 2.290 12.676 1.00 97.62 85 SER A C 1
ATOM 636 O O . SER A 1 85 ? -2.031 3.334 12.022 1.00 97.62 85 SER A O 1
ATOM 638 N N . GLU A 1 86 ? -1.299 2.196 13.818 1.00 96.94 86 GLU A N 1
ATOM 639 C CA . GLU A 1 86 ? -0.553 3.318 14.396 1.00 96.94 86 GLU A CA 1
ATOM 640 C C . GLU A 1 86 ? 0.551 3.776 13.441 1.00 96.94 86 GLU A C 1
ATOM 642 O O . GLU A 1 86 ? 0.639 4.957 13.123 1.00 96.94 86 GLU A O 1
ATOM 647 N N . TYR A 1 87 ? 1.343 2.852 12.894 1.00 96.50 87 TYR A N 1
ATOM 648 C CA . TYR A 1 87 ? 2.392 3.191 11.934 1.00 96.50 87 TYR A CA 1
ATOM 649 C C . TYR A 1 87 ? 1.835 3.850 10.663 1.00 96.50 87 TYR A C 1
ATOM 651 O O . TYR A 1 87 ? 2.396 4.832 10.168 1.00 96.50 87 TYR A O 1
ATOM 659 N N . LEU A 1 88 ? 0.730 3.323 10.121 1.00 97.44 88 LEU A N 1
ATOM 660 C CA . LEU A 1 88 ? 0.115 3.856 8.903 1.00 97.44 88 LEU A CA 1
ATOM 661 C C . LEU A 1 88 ? -0.477 5.253 9.104 1.00 97.44 88 LEU A C 1
ATOM 663 O O . LEU A 1 88 ? -0.399 6.087 8.192 1.00 97.44 88 LEU A O 1
ATOM 667 N N . THR A 1 89 ? -1.056 5.514 10.276 1.00 97.75 89 THR A N 1
ATOM 668 C CA . THR A 1 89 ? -1.751 6.770 10.586 1.00 97.75 89 THR A CA 1
ATOM 669 C C . THR A 1 89 ? -0.869 7.796 11.300 1.00 97.75 89 THR A C 1
ATOM 671 O O . THR A 1 89 ? -1.197 8.984 11.277 1.00 97.75 89 THR A O 1
ATOM 674 N N . ALA A 1 90 ? 0.292 7.395 11.827 1.00 96.75 90 ALA A N 1
ATOM 675 C CA . ALA A 1 90 ? 1.228 8.277 12.513 1.00 96.75 90 ALA A CA 1
ATOM 676 C C . ALA A 1 90 ? 1.635 9.482 11.653 1.00 96.75 90 ALA A C 1
ATOM 678 O O . ALA A 1 90 ? 2.047 9.366 10.494 1.00 96.75 90 ALA A O 1
ATOM 679 N N . GLN A 1 91 ? 1.569 10.663 12.264 1.00 94.81 91 GLN A N 1
ATOM 680 C CA . GLN A 1 91 ? 2.019 11.927 11.692 1.00 94.81 91 GLN A CA 1
ATOM 681 C C . GLN A 1 91 ? 3.274 12.411 12.421 1.00 94.81 91 GLN A C 1
ATOM 683 O O . GLN A 1 91 ? 3.416 12.250 13.632 1.00 94.81 91 GLN A O 1
ATOM 688 N N . LYS A 1 92 ? 4.198 13.036 11.685 1.00 88.06 92 LYS A N 1
ATOM 689 C CA . LYS A 1 92 ? 5.384 13.680 12.265 1.00 88.06 92 LYS A CA 1
ATOM 690 C C . LYS A 1 92 ? 5.244 15.193 12.143 1.00 88.06 92 LYS A C 1
ATOM 692 O O . LYS A 1 92 ? 5.363 15.734 11.043 1.00 88.06 92 LYS A O 1
ATOM 697 N N . GLY A 1 93 ? 5.008 15.869 13.269 1.00 89.19 93 GLY A N 1
ATOM 698 C CA . GLY A 1 93 ? 4.686 17.299 13.285 1.00 89.19 93 GLY A CA 1
ATOM 699 C C . GLY A 1 93 ? 3.451 17.588 12.427 1.00 89.19 93 GLY A C 1
ATOM 700 O O . GLY A 1 93 ? 2.486 16.837 12.471 1.00 89.19 93 GLY A O 1
ATOM 701 N N . ASN A 1 94 ? 3.520 18.611 11.574 1.00 85.00 94 ASN A N 1
ATOM 702 C CA . ASN A 1 94 ? 2.433 18.967 10.648 1.00 85.00 94 ASN A CA 1
ATOM 703 C C . ASN A 1 94 ? 2.457 18.158 9.331 1.00 85.00 94 ASN A C 1
ATOM 705 O O . ASN A 1 94 ? 1.886 18.576 8.324 1.00 85.00 94 ASN A O 1
ATOM 709 N N . GLY A 1 95 ? 3.196 17.045 9.290 1.00 91.69 95 GLY A N 1
ATOM 710 C CA . GLY A 1 95 ? 3.336 16.204 8.104 1.00 91.69 95 GLY A CA 1
ATOM 711 C C . GLY A 1 95 ? 2.158 15.249 7.891 1.00 91.69 95 GLY A C 1
ATOM 712 O O . GLY A 1 95 ? 1.453 14.882 8.825 1.00 91.69 95 GLY A O 1
ATOM 713 N N . LYS A 1 96 ? 1.989 14.783 6.648 1.00 94.75 96 LYS A N 1
ATOM 714 C CA . LYS A 1 96 ? 1.030 13.719 6.311 1.00 94.75 96 LYS A CA 1
ATOM 715 C C . LYS A 1 96 ? 1.535 12.352 6.771 1.00 94.75 96 LYS A C 1
ATOM 717 O O . LYS A 1 96 ? 2.722 12.049 6.608 1.00 94.75 96 LYS A O 1
ATOM 722 N N . SER A 1 97 ? 0.614 11.526 7.255 1.00 97.00 97 SER A N 1
ATOM 723 C CA . SER A 1 97 ? 0.856 10.110 7.543 1.00 97.00 97 SER A CA 1
ATOM 724 C C . SER A 1 97 ? 1.102 9.298 6.270 1.00 97.00 97 SER A C 1
ATOM 726 O O . SER A 1 97 ? 0.859 9.775 5.155 1.00 97.00 97 SER A O 1
ATOM 728 N N . LEU A 1 98 ? 1.585 8.063 6.419 1.00 96.88 98 LEU A N 1
ATOM 729 C CA . LEU A 1 98 ? 1.799 7.173 5.279 1.00 96.88 98 LEU A CA 1
ATOM 730 C C . LEU A 1 98 ? 0.476 6.852 4.572 1.00 96.88 98 LEU A C 1
ATOM 732 O O . LEU A 1 98 ? 0.405 6.960 3.349 1.00 96.88 98 LEU A O 1
ATOM 736 N N . LEU A 1 99 ? -0.588 6.568 5.326 1.00 97.94 99 LEU A N 1
ATOM 737 C CA . LEU A 1 99 ? -1.907 6.294 4.758 1.00 97.94 99 LEU A CA 1
ATOM 738 C C . LEU A 1 99 ? -2.451 7.496 3.968 1.00 97.94 99 LEU A C 1
ATOM 740 O O . LEU A 1 99 ? -2.904 7.340 2.836 1.00 97.94 99 LEU A O 1
ATOM 744 N N . GLN A 1 100 ? -2.316 8.714 4.504 1.00 97.81 100 GLN A N 1
ATOM 745 C CA . GLN A 1 100 ? -2.711 9.942 3.798 1.00 97.81 100 GLN A CA 1
ATOM 746 C C . GLN A 1 100 ? -1.915 10.157 2.504 1.00 97.81 100 GLN A C 1
ATOM 748 O O . GLN A 1 100 ? -2.455 10.642 1.509 1.00 97.81 100 GLN A O 1
ATOM 753 N N . LYS A 1 101 ? -0.623 9.814 2.499 1.00 96.19 101 LYS A N 1
ATOM 754 C CA . LYS A 1 101 ? 0.237 9.911 1.311 1.00 96.19 101 LYS A CA 1
ATOM 755 C C . LYS A 1 101 ? -0.147 8.896 0.237 1.00 96.19 101 LYS A C 1
ATOM 757 O O . LYS A 1 101 ? -0.219 9.271 -0.936 1.00 96.19 101 LYS A O 1
ATOM 762 N N . LEU A 1 102 ? -0.416 7.651 0.631 1.00 97.25 102 LEU A N 1
ATOM 763 C CA . LEU A 1 102 ? -0.880 6.593 -0.268 1.00 97.25 102 LEU A CA 1
ATOM 764 C C . LEU A 1 102 ? -2.230 6.969 -0.885 1.00 97.25 102 LEU A C 1
ATOM 766 O O . LEU A 1 102 ? -2.349 6.997 -2.108 1.00 97.25 102 LEU A O 1
ATOM 770 N N . TYR A 1 103 ? -3.197 7.386 -0.062 1.00 97.50 103 TYR A N 1
ATOM 771 C CA . TYR A 1 103 ? -4.520 7.801 -0.533 1.00 97.50 103 TYR A CA 1
ATOM 772 C C . TYR A 1 103 ? -4.467 9.005 -1.476 1.00 97.50 103 TYR A C 1
ATOM 774 O O . TYR A 1 103 ? -5.056 8.981 -2.558 1.00 97.50 103 TYR A O 1
ATOM 782 N N . ALA A 1 104 ? -3.695 10.039 -1.132 1.00 96.12 104 ALA A N 1
ATOM 783 C CA . ALA A 1 104 ? -3.519 11.195 -2.009 1.00 96.12 104 ALA A CA 1
ATOM 784 C C . ALA A 1 104 ? -2.895 10.813 -3.363 1.00 96.12 104 ALA A C 1
ATOM 786 O O . ALA A 1 104 ? -3.291 11.352 -4.398 1.00 96.12 104 ALA A O 1
ATOM 787 N N . SER A 1 105 ? -1.938 9.880 -3.366 1.00 95.06 105 SER A N 1
ATOM 788 C CA . SER A 1 105 ? -1.307 9.405 -4.601 1.00 95.06 105 SER A CA 1
ATOM 789 C C . SER A 1 105 ? -2.283 8.574 -5.437 1.00 95.06 105 SER A C 1
ATOM 791 O O . SER A 1 105 ? -2.417 8.821 -6.633 1.00 95.06 105 SER A O 1
ATOM 793 N N . TRP A 1 106 ? -3.051 7.678 -4.808 1.00 96.06 106 TRP A N 1
ATOM 794 C CA . TRP A 1 106 ? -4.114 6.918 -5.469 1.00 96.06 106 TRP A CA 1
ATOM 795 C C . TRP A 1 106 ? -5.148 7.833 -6.135 1.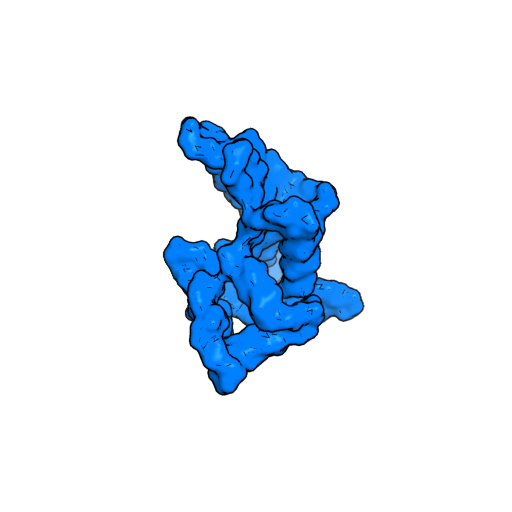00 96.06 106 TRP A C 1
ATOM 797 O O . TRP A 1 106 ? -5.435 7.671 -7.321 1.00 96.06 106 TRP A O 1
ATOM 807 N N . LYS A 1 107 ? -5.659 8.850 -5.422 1.00 95.44 107 LYS A N 1
ATOM 808 C CA . LYS A 1 107 ? -6.606 9.832 -5.985 1.00 95.44 107 LYS A CA 1
ATOM 809 C C . LYS A 1 107 ? -6.016 10.579 -7.177 1.00 95.44 107 LYS A C 1
ATOM 811 O O . LYS A 1 107 ? -6.706 10.795 -8.167 1.00 95.44 107 LYS A O 1
ATOM 816 N N . LYS A 1 108 ? -4.740 10.969 -7.099 1.00 93.88 108 LYS A N 1
ATOM 817 C CA . LYS A 1 108 ? -4.057 11.657 -8.200 1.00 93.88 108 LYS A CA 1
ATOM 818 C C . LYS A 1 108 ? -3.937 10.764 -9.434 1.00 93.88 108 LYS A C 1
ATOM 820 O O . LYS A 1 108 ? -4.228 11.211 -10.537 1.00 93.88 108 LYS A O 1
ATOM 825 N N . LEU A 1 109 ? -3.518 9.517 -9.244 1.00 92.31 109 LEU A N 1
ATOM 826 C CA . LEU A 1 109 ? -3.300 8.566 -10.332 1.00 92.31 109 LEU A CA 1
ATOM 827 C C . LEU A 1 109 ? -4.616 8.097 -10.972 1.00 92.31 109 LEU A C 1
ATOM 829 O O . LEU A 1 109 ? -4.660 7.858 -12.172 1.00 92.31 109 LEU A O 1
ATOM 833 N N . THR A 1 110 ? -5.701 8.028 -10.199 1.00 93.44 110 THR A N 1
ATOM 834 C CA . THR A 1 110 ? -7.039 7.642 -10.686 1.00 93.44 110 THR A CA 1
ATOM 835 C C . THR A 1 110 ? -7.841 8.794 -11.296 1.00 93.44 110 THR A C 1
ATOM 837 O O . THR A 1 110 ? -8.888 8.550 -11.893 1.00 93.44 110 THR A O 1
ATOM 840 N N . ALA A 1 111 ? -7.364 10.041 -11.208 1.00 91.31 111 ALA A N 1
ATOM 841 C CA . ALA A 1 111 ? -8.114 11.229 -11.630 1.00 91.31 111 ALA A CA 1
ATOM 842 C C . ALA A 1 111 ? -8.574 11.194 -13.101 1.00 91.31 111 ALA A C 1
ATOM 844 O O . ALA A 1 111 ? -9.627 11.734 -13.427 1.00 91.31 111 ALA A O 1
ATOM 845 N N . ASN A 1 112 ? -7.818 10.521 -13.974 1.00 87.69 112 ASN A N 1
ATOM 846 C CA . ASN A 1 112 ? -8.124 10.393 -15.403 1.00 87.69 112 ASN A CA 1
ATOM 847 C C . ASN A 1 112 ? -8.779 9.044 -15.765 1.00 87.69 112 ASN A C 1
ATOM 849 O O . ASN A 1 112 ? -8.745 8.635 -16.922 1.00 87.69 112 ASN A O 1
ATOM 853 N N . GLY A 1 113 ? -9.326 8.320 -14.782 1.00 86.69 113 GLY A N 1
ATOM 854 C CA . GLY A 1 113 ? -9.963 7.014 -14.987 1.00 86.69 113 GLY A CA 1
ATOM 855 C C . GLY A 1 113 ? -8.995 5.828 -15.066 1.00 86.69 113 GLY A C 1
ATOM 856 O O . GLY A 1 113 ? -9.430 4.706 -15.317 1.00 86.69 113 GLY A O 1
ATOM 857 N N . ALA A 1 114 ? -7.696 6.046 -14.837 1.00 89.25 114 ALA A N 1
ATOM 858 C CA . ALA A 1 114 ? -6.737 4.954 -14.699 1.00 89.25 114 ALA A CA 1
ATOM 859 C C . ALA A 1 114 ? -7.004 4.148 -13.415 1.00 89.25 114 ALA A C 1
ATOM 861 O O . ALA A 1 114 ? -7.532 4.671 -12.434 1.00 89.25 114 ALA A O 1
ATOM 862 N N . LEU A 1 115 ? -6.609 2.874 -13.413 1.00 90.56 115 LEU A N 1
ATOM 863 C CA . LEU A 1 115 ? -6.814 1.948 -12.293 1.00 90.56 115 LEU A CA 1
ATOM 864 C C . LEU A 1 115 ? -5.474 1.385 -11.794 1.00 90.56 115 LEU A C 1
ATOM 866 O O . LEU A 1 115 ? -5.263 0.180 -11.922 1.00 90.56 115 LEU A O 1
ATOM 870 N N . PRO A 1 116 ? -4.578 2.238 -11.257 1.00 93.25 116 PRO A N 1
ATOM 871 C CA . PRO A 1 116 ? -3.228 1.851 -10.862 1.00 93.25 116 PRO A CA 1
ATOM 872 C C . PRO A 1 116 ? -3.247 0.797 -9.755 1.00 93.25 116 PRO A C 1
ATOM 874 O O . PRO A 1 116 ? -4.148 0.779 -8.913 1.00 93.25 116 PRO A O 1
ATOM 877 N N . THR A 1 117 ? -2.202 -0.023 -9.708 1.00 95.56 117 THR A N 1
ATOM 878 C CA . THR A 1 117 ? -1.891 -0.851 -8.539 1.00 95.56 117 THR A CA 1
ATOM 879 C C . THR A 1 117 ? -0.842 -0.134 -7.703 1.00 95.56 117 THR A C 1
ATOM 881 O O . THR A 1 117 ? 0.180 0.297 -8.227 1.00 95.56 117 THR A O 1
ATOM 884 N N . LEU A 1 118 ? -1.089 0.006 -6.406 1.00 97.19 118 LEU A N 1
ATOM 885 C CA . LEU A 1 118 ? -0.121 0.539 -5.456 1.00 97.19 118 LEU A CA 1
ATOM 886 C C . LEU A 1 118 ? 0.522 -0.601 -4.667 1.00 97.19 118 LEU A C 1
ATOM 888 O O . LEU A 1 118 ? -0.124 -1.614 -4.399 1.00 97.19 118 LEU A O 1
ATOM 892 N N . GLN A 1 119 ? 1.767 -0.417 -4.245 1.00 97.56 119 GLN A N 1
ATOM 893 C CA . GLN A 1 119 ? 2.452 -1.314 -3.321 1.00 97.56 119 GLN A CA 1
ATOM 894 C C . GLN A 1 119 ? 3.096 -0.510 -2.194 1.00 97.56 119 GLN A C 1
ATOM 896 O O . GLN A 1 119 ? 3.854 0.428 -2.443 1.00 97.56 119 GLN A O 1
ATOM 901 N N . LEU A 1 120 ? 2.816 -0.895 -0.953 1.00 97.69 120 LEU A N 1
ATOM 902 C CA . LEU A 1 120 ? 3.652 -0.545 0.183 1.00 97.69 120 LEU A CA 1
ATOM 903 C C . LEU A 1 120 ? 4.638 -1.691 0.386 1.00 97.69 120 LEU A C 1
ATOM 905 O O . LEU A 1 120 ? 4.231 -2.759 0.822 1.00 97.69 120 LEU A O 1
ATOM 909 N N . ILE A 1 121 ? 5.899 -1.446 0.050 1.00 97.00 121 ILE A N 1
ATOM 910 C CA . ILE A 1 121 ? 6.981 -2.424 0.094 1.00 97.00 121 ILE A CA 1
ATOM 911 C C . ILE A 1 121 ? 7.776 -2.228 1.383 1.00 97.00 121 ILE A C 1
ATOM 913 O O . ILE A 1 121 ? 8.343 -1.155 1.609 1.00 97.00 121 ILE A O 1
ATOM 917 N N . THR A 1 122 ? 7.860 -3.235 2.240 1.00 96.12 122 THR A N 1
ATOM 918 C CA . THR A 1 122 ? 8.540 -3.132 3.528 1.00 96.12 122 THR A CA 1
ATOM 919 C C . THR A 1 122 ? 9.096 -4.466 4.010 1.00 96.12 122 THR A C 1
ATOM 921 O O . THR A 1 122 ? 8.628 -5.535 3.663 1.00 96.12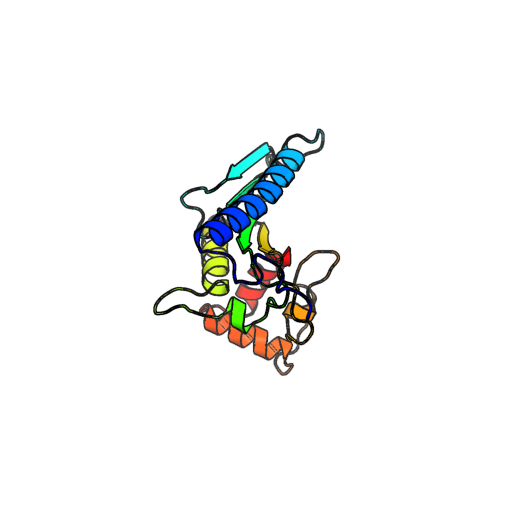 122 THR A O 1
ATOM 924 N N . ASN A 1 123 ? 10.122 -4.411 4.858 1.00 94.69 123 ASN A N 1
ATOM 925 C CA . ASN A 1 123 ? 10.607 -5.576 5.600 1.00 94.69 123 ASN A CA 1
ATOM 926 C C . ASN A 1 123 ? 9.979 -5.696 7.001 1.00 94.69 123 ASN A C 1
ATOM 928 O O . ASN A 1 123 ? 10.461 -6.484 7.816 1.00 94.69 123 ASN A O 1
ATOM 932 N N . ARG A 1 124 ? 8.960 -4.886 7.311 1.00 95.75 124 ARG A N 1
ATOM 933 C CA . ARG A 1 124 ? 8.167 -5.000 8.540 1.00 95.75 124 ARG A CA 1
ATOM 934 C C . ARG A 1 124 ? 7.181 -6.150 8.395 1.00 95.75 124 ARG A C 1
ATOM 936 O O . ARG A 1 124 ? 6.507 -6.256 7.377 1.00 95.75 124 ARG A O 1
ATOM 943 N N . ALA A 1 125 ? 7.055 -6.977 9.427 1.00 95.88 125 ALA A N 1
ATOM 944 C CA . ALA A 1 125 ? 5.965 -7.942 9.477 1.00 95.88 125 ALA A CA 1
ATOM 945 C C . ALA A 1 125 ? 4.640 -7.217 9.751 1.00 95.88 125 ALA A C 1
ATOM 947 O O . ALA A 1 125 ? 4.607 -6.246 10.510 1.00 95.88 125 ALA A O 1
ATOM 948 N N . LEU A 1 126 ? 3.552 -7.702 9.156 1.00 97.00 126 LEU A N 1
ATOM 949 C CA . LEU A 1 126 ? 2.210 -7.245 9.505 1.00 97.00 126 LEU A CA 1
ATOM 950 C C . LEU A 1 126 ? 1.890 -7.642 10.945 1.00 97.00 126 LEU A C 1
ATOM 952 O O . LEU A 1 126 ? 2.171 -8.768 11.368 1.00 97.00 126 LEU A O 1
ATOM 956 N N . ASP A 1 127 ? 1.309 -6.709 11.688 1.00 97.44 127 ASP A N 1
ATOM 957 C CA . ASP A 1 127 ? 0.821 -6.974 13.032 1.00 97.44 127 ASP A CA 1
ATOM 958 C C . ASP A 1 127 ? -0.415 -7.877 12.967 1.00 97.44 127 ASP A C 1
ATOM 960 O O . ASP A 1 127 ? -1.433 -7.519 12.376 1.00 97.44 127 ASP A O 1
ATOM 964 N N . ARG A 1 128 ? -0.310 -9.078 13.546 1.00 95.69 128 ARG A N 1
ATOM 965 C CA . ARG A 1 128 ? -1.379 -10.089 13.513 1.00 95.69 128 ARG A CA 1
ATOM 966 C C . ARG A 1 128 ? -2.576 -9.709 14.370 1.00 95.69 128 ARG A C 1
ATOM 968 O O . ARG A 1 128 ? -3.662 -10.223 14.120 1.00 95.69 128 ARG A O 1
ATOM 975 N N . ASP A 1 129 ? -2.360 -8.846 15.355 1.00 97.38 129 ASP A N 1
ATOM 976 C CA . ASP A 1 129 ? -3.404 -8.395 16.266 1.00 97.38 129 ASP A CA 1
ATOM 977 C C . ASP A 1 129 ? -4.084 -7.113 15.749 1.00 97.38 129 ASP A C 1
ATOM 979 O O . ASP A 1 129 ? -5.098 -6.683 16.302 1.00 97.38 129 ASP A O 1
ATOM 983 N N . ASP A 1 130 ? -3.573 -6.514 14.663 1.00 98.31 130 ASP A N 1
ATOM 984 C CA . ASP A 1 130 ? -4.219 -5.377 14.012 1.00 98.31 130 ASP A CA 1
ATOM 985 C C . ASP A 1 130 ? -5.541 -5.813 13.346 1.00 98.31 130 ASP A C 1
ATOM 987 O O . ASP A 1 130 ? -5.536 -6.744 12.529 1.00 98.31 130 ASP A O 1
ATOM 991 N N . PRO A 1 131 ? -6.674 -5.130 13.624 1.00 98.00 131 PRO A N 1
ATOM 992 C CA . PRO A 1 131 ? -7.995 -5.537 13.139 1.00 98.00 131 PRO A CA 1
ATOM 993 C C . PRO A 1 131 ? -8.131 -5.639 11.617 1.00 98.00 131 PRO A C 1
ATOM 995 O O . PRO A 1 131 ? -9.044 -6.312 11.134 1.00 98.00 131 PRO A O 1
ATOM 998 N N . LEU A 1 132 ? -7.268 -4.953 10.863 1.00 98.06 132 LEU A N 1
ATOM 999 C CA . LEU A 1 132 ? -7.239 -4.979 9.407 1.00 98.06 132 LEU A CA 1
ATOM 1000 C C . LEU A 1 132 ? -5.985 -5.694 8.904 1.00 98.06 132 LEU A C 1
ATOM 1002 O O . LEU A 1 132 ? -6.090 -6.684 8.182 1.00 98.06 132 LEU A O 1
ATOM 1006 N N . LEU A 1 133 ? -4.798 -5.222 9.281 1.00 98.06 133 LEU A N 1
ATOM 1007 C CA . LEU A 1 133 ? -3.537 -5.696 8.711 1.00 98.06 133 LEU A CA 1
ATOM 1008 C C . LEU A 1 133 ? -3.211 -7.146 9.078 1.00 98.06 133 LEU A C 1
ATOM 1010 O O . LEU A 1 133 ? -2.570 -7.828 8.278 1.00 98.06 133 LEU A O 1
ATOM 1014 N N . GLY A 1 134 ? -3.734 -7.658 10.195 1.00 97.19 134 GLY A N 1
ATOM 1015 C CA . GLY A 1 134 ? -3.645 -9.078 10.542 1.00 97.19 134 GLY A CA 1
ATOM 1016 C C . GLY A 1 134 ? -4.381 -10.005 9.564 1.00 97.19 134 GLY A C 1
ATOM 1017 O O . GLY A 1 134 ? -4.192 -11.221 9.601 1.00 97.19 134 GLY A O 1
ATOM 1018 N N . HIS A 1 135 ? -5.191 -9.439 8.664 1.00 98.06 135 HIS A N 1
ATOM 1019 C CA . HIS A 1 135 ? -6.042 -10.150 7.713 1.00 98.06 135 HIS A CA 1
ATOM 1020 C C . HIS A 1 135 ? -5.724 -9.851 6.242 1.00 98.06 135 HIS A C 1
ATOM 1022 O O . HIS A 1 135 ? -6.529 -10.176 5.366 1.00 98.06 135 HIS A O 1
ATOM 1028 N N . VAL A 1 136 ? -4.567 -9.250 5.946 1.00 98.06 136 VAL A N 1
ATOM 1029 C CA . VAL A 1 136 ? -4.068 -9.187 4.565 1.00 98.06 136 VAL A CA 1
ATOM 1030 C C . VAL A 1 136 ? -3.921 -10.612 4.029 1.00 98.06 136 VAL A C 1
ATOM 1032 O O . VAL A 1 136 ? -3.316 -11.477 4.665 1.00 98.06 136 VAL A O 1
ATOM 1035 N N . ASP A 1 137 ? -4.494 -10.868 2.856 1.00 97.38 137 ASP A N 1
ATOM 1036 C CA . ASP A 1 137 ? -4.443 -12.185 2.230 1.00 97.38 137 ASP A CA 1
ATOM 1037 C C . ASP A 1 137 ? -3.024 -12.460 1.718 1.00 97.38 137 ASP A C 1
ATOM 1039 O O . ASP A 1 137 ? -2.570 -11.832 0.764 1.00 97.38 137 ASP A O 1
ATOM 1043 N N . GLY A 1 138 ? -2.335 -13.438 2.311 1.00 94.38 138 GLY A N 1
ATOM 1044 C CA . GLY A 1 138 ? -0.966 -13.806 1.928 1.00 94.38 138 GLY A CA 1
ATOM 1045 C C . GLY A 1 138 ? -0.810 -14.415 0.526 1.00 94.38 138 GLY A C 1
ATOM 1046 O O . GLY A 1 138 ? 0.298 -14.780 0.145 1.00 94.38 138 GLY A O 1
ATOM 1047 N N . ARG A 1 139 ? -1.895 -14.592 -0.239 1.00 96.19 139 ARG A N 1
ATOM 1048 C CA . ARG A 1 139 ? -1.859 -15.012 -1.650 1.00 96.19 139 ARG A CA 1
ATOM 1049 C C . ARG A 1 139 ? -1.921 -13.830 -2.610 1.00 96.19 139 ARG A C 1
ATOM 1051 O O . ARG A 1 139 ? -1.494 -13.974 -3.754 1.00 96.19 139 ARG A O 1
ATOM 1058 N N . THR A 1 140 ? -2.525 -12.718 -2.196 1.00 96.69 140 THR A N 1
ATOM 1059 C CA . THR A 1 140 ? -2.762 -11.553 -3.066 1.00 96.69 140 THR A CA 1
ATOM 1060 C C . THR A 1 140 ? -2.110 -10.272 -2.561 1.00 96.69 140 THR A C 1
ATOM 1062 O O . THR A 1 140 ? -2.067 -9.297 -3.313 1.00 96.69 140 THR A O 1
ATOM 1065 N N . ASP A 1 141 ? -1.648 -10.267 -1.312 1.00 98.06 141 ASP A N 1
ATOM 1066 C CA . ASP A 1 141 ? -1.125 -9.123 -0.563 1.00 98.06 141 ASP A CA 1
ATOM 1067 C C . ASP A 1 141 ? -2.149 -7.992 -0.389 1.00 98.06 141 ASP A C 1
ATOM 1069 O O . ASP A 1 141 ? -1.792 -6.842 -0.143 1.00 98.06 141 ASP A O 1
ATOM 1073 N N . LEU A 1 142 ? -3.441 -8.303 -0.528 1.00 98.19 142 LEU A N 1
ATOM 1074 C CA . LEU A 1 142 ? -4.534 -7.331 -0.472 1.00 98.19 142 LEU A CA 1
ATOM 1075 C C . LEU A 1 142 ? -5.309 -7.468 0.835 1.00 98.19 142 LEU A C 1
ATOM 1077 O O . LEU A 1 142 ? -5.514 -8.564 1.351 1.00 98.19 142 LEU A O 1
ATOM 1081 N N . LEU A 1 143 ? -5.805 -6.336 1.328 1.00 97.38 143 LEU A N 1
ATOM 1082 C CA . LEU A 1 143 ? -6.695 -6.286 2.489 1.00 97.38 143 LEU A CA 1
ATOM 1083 C C . LEU A 1 143 ? -8.161 -6.617 2.128 1.00 97.38 143 LEU A C 1
ATOM 1085 O O . LEU A 1 143 ? -8.969 -7.027 2.962 1.00 97.38 143 LEU A O 1
ATOM 1089 N N . VAL A 1 144 ? -8.521 -6.430 0.859 1.00 97.31 144 VAL A N 1
ATOM 1090 C CA . VAL A 1 144 ? -9.806 -6.842 0.282 1.00 97.31 144 VAL A CA 1
ATOM 1091 C C . VAL A 1 144 ? -9.647 -8.284 -0.224 1.00 97.31 144 VAL A C 1
ATOM 1093 O O . VAL A 1 144 ? -8.647 -8.567 -0.879 1.00 97.31 144 VAL A O 1
ATOM 1096 N N . PRO A 1 145 ? -10.599 -9.201 0.049 1.00 97.38 145 PRO A N 1
ATOM 1097 C CA . PRO A 1 145 ? -11.997 -8.939 0.398 1.00 97.38 145 PRO A CA 1
ATOM 1098 C C . PRO A 1 145 ? -12.314 -8.797 1.889 1.00 97.38 145 PRO A C 1
ATOM 1100 O O . PRO A 1 145 ? -13.438 -8.404 2.196 1.00 97.38 145 PRO A O 1
ATOM 1103 N N . TYR A 1 146 ? -11.391 -9.098 2.805 1.00 98.12 146 TYR A N 1
ATOM 1104 C CA . TYR A 1 146 ? -11.691 -9.130 4.242 1.00 98.12 146 TYR A CA 1
ATOM 1105 C C . TYR A 1 146 ? -12.288 -7.810 4.752 1.00 98.12 146 TYR A C 1
ATOM 1107 O O . TYR A 1 146 ? -13.405 -7.805 5.270 1.00 98.12 146 TYR A O 1
ATOM 1115 N N . ALA A 1 147 ? -11.615 -6.679 4.511 1.00 97.25 147 ALA A N 1
ATOM 1116 C CA . ALA A 1 147 ? -12.102 -5.375 4.973 1.00 97.25 147 ALA A CA 1
ATOM 1117 C C . ALA A 1 147 ? -13.461 -4.980 4.373 1.00 97.25 147 ALA A C 1
ATOM 1119 O O . ALA A 1 147 ? -14.241 -4.292 5.023 1.00 97.25 147 ALA A O 1
ATOM 1120 N N . ALA A 1 148 ? -13.776 -5.437 3.157 1.00 97.44 148 ALA A N 1
ATOM 1121 C CA . ALA A 1 148 ? -15.058 -5.149 2.514 1.00 97.44 148 ALA A CA 1
ATOM 1122 C C . ALA A 1 148 ? -16.233 -5.914 3.151 1.00 97.44 148 ALA A C 1
ATOM 1124 O O . ALA A 1 148 ? -17.374 -5.470 3.057 1.00 97.44 148 ALA A O 1
ATOM 1125 N N . HIS A 1 149 ? -15.962 -7.050 3.798 1.00 97.56 149 HIS A N 1
ATOM 1126 C CA . HIS A 1 149 ? -16.968 -7.855 4.497 1.00 97.56 149 HIS A CA 1
ATOM 1127 C C . HIS A 1 149 ? -17.063 -7.536 5.994 1.00 97.56 149 HIS A C 1
ATOM 1129 O O . HIS A 1 149 ? -17.918 -8.096 6.684 1.00 97.56 149 HIS A O 1
ATOM 1135 N N . ALA A 1 150 ? -16.201 -6.660 6.514 1.00 96.31 150 ALA A N 1
ATOM 1136 C CA . ALA A 1 150 ? -16.224 -6.278 7.914 1.00 96.31 150 ALA A CA 1
ATOM 1137 C C . ALA A 1 150 ? -17.539 -5.557 8.253 1.00 96.31 150 ALA A C 1
ATOM 1139 O O . ALA A 1 150 ? -17.903 -4.548 7.648 1.00 96.31 150 ALA A O 1
ATOM 1140 N N . GLY A 1 151 ? -18.266 -6.072 9.248 1.00 95.25 151 GLY A N 1
ATOM 1141 C CA . GLY A 1 151 ? -19.470 -5.411 9.747 1.00 95.25 151 GLY A CA 1
ATOM 1142 C C . GLY A 1 151 ? -19.125 -4.079 10.417 1.00 95.25 151 GLY A C 1
ATOM 1143 O O . GLY A 1 151 ? -18.107 -3.986 11.102 1.00 95.25 151 GLY A O 1
ATOM 1144 N N . GLN A 1 152 ? -19.987 -3.069 10.282 1.00 92.94 152 GLN A N 1
ATOM 1145 C CA . GLN A 1 152 ? -19.736 -1.706 10.787 1.00 92.94 152 GLN A CA 1
ATOM 1146 C C . GLN A 1 152 ? -19.418 -1.648 12.291 1.00 92.94 152 GLN A C 1
ATOM 1148 O O . GLN A 1 152 ? -18.658 -0.795 12.730 1.00 92.94 152 GLN A O 1
ATOM 1153 N N . THR A 1 153 ? -19.976 -2.564 13.086 1.00 95.44 153 THR A N 1
ATOM 1154 C CA . THR A 1 153 ? -19.761 -2.628 14.542 1.00 95.44 153 THR A CA 1
ATOM 1155 C C . THR A 1 153 ? -18.614 -3.552 14.957 1.00 95.44 153 THR A C 1
ATOM 1157 O O . THR A 1 153 ? -18.369 -3.712 16.149 1.00 95.44 153 THR A O 1
ATOM 1160 N N . SER A 1 154 ? -17.950 -4.217 14.008 1.00 97.88 154 SER A N 1
ATOM 1161 C CA . SER A 1 154 ? -16.773 -5.048 14.288 1.00 97.88 154 SER A CA 1
ATOM 1162 C C . SER A 1 154 ? -15.530 -4.179 14.484 1.00 97.88 154 SER A C 1
ATOM 1164 O O . SER A 1 154 ? -15.482 -3.058 13.982 1.00 97.88 154 SER A O 1
ATOM 1166 N N . ALA A 1 155 ? -14.497 -4.712 15.144 1.00 97.94 155 ALA A N 1
ATOM 1167 C CA . ALA A 1 155 ? -13.218 -4.011 15.292 1.00 97.94 155 ALA A CA 1
ATOM 1168 C C . ALA A 1 155 ? -12.614 -3.616 13.930 1.00 97.94 155 ALA A C 1
ATOM 1170 O O . ALA A 1 155 ? -12.151 -2.494 13.761 1.00 97.94 155 ALA A O 1
ATOM 1171 N N . ALA A 1 156 ? -12.696 -4.501 12.929 1.00 97.88 156 ALA A N 1
ATOM 1172 C CA . ALA A 1 156 ? -12.248 -4.216 11.566 1.00 97.88 156 ALA A CA 1
ATOM 1173 C C . ALA A 1 156 ? -13.070 -3.098 10.898 1.00 97.88 156 ALA A C 1
ATOM 1175 O O . ALA A 1 156 ? -12.509 -2.230 10.234 1.00 97.88 156 ALA A O 1
ATOM 1176 N N . GLY A 1 157 ? -14.395 -3.090 11.089 1.00 98.06 157 GLY A N 1
ATOM 1177 C CA . GLY A 1 157 ? -15.272 -2.043 10.555 1.00 98.06 157 GLY A CA 1
ATOM 1178 C C . GLY A 1 157 ? -15.019 -0.676 11.192 1.00 98.06 157 GLY A C 1
ATOM 1179 O O . GLY A 1 157 ? -14.984 0.328 10.485 1.00 98.06 157 GLY A O 1
ATOM 1180 N N . GLN A 1 158 ? -14.776 -0.646 12.505 1.00 98.38 158 GLN A N 1
ATOM 1181 C CA . GLN A 1 158 ? -14.394 0.564 13.238 1.00 98.38 158 GLN A CA 1
ATOM 1182 C C . GLN A 1 158 ? -13.027 1.080 12.782 1.00 98.38 158 GLN A C 1
ATOM 1184 O O . GLN A 1 158 ? -12.923 2.245 12.414 1.00 98.38 158 GLN A O 1
ATOM 1189 N N . ALA A 1 159 ? -12.018 0.209 12.687 1.00 98.25 159 ALA A N 1
ATOM 1190 C CA . ALA A 1 159 ? -10.698 0.578 12.178 1.00 98.25 159 ALA A CA 1
ATOM 1191 C C . ALA A 1 159 ? -10.762 1.115 10.736 1.00 98.25 159 ALA A C 1
ATOM 1193 O O . ALA A 1 159 ? -10.115 2.108 10.411 1.00 98.25 159 ALA A O 1
ATOM 1194 N N . LEU A 1 160 ? -11.585 0.510 9.867 1.00 98.50 160 LEU A N 1
ATOM 1195 C CA . LEU A 1 160 ? -11.790 1.002 8.502 1.00 98.50 160 LEU A CA 1
ATOM 1196 C C . LEU A 1 160 ? -12.419 2.401 8.496 1.00 98.50 160 LEU A C 1
ATOM 1198 O O . LEU A 1 160 ? -12.010 3.245 7.698 1.00 98.50 160 LEU A O 1
ATOM 1202 N N . GLN A 1 161 ? -13.397 2.646 9.372 1.00 98.44 161 GLN A N 1
ATOM 1203 C CA . GLN A 1 161 ? -14.017 3.960 9.523 1.00 98.44 161 GLN A CA 1
ATOM 1204 C C . GLN A 1 161 ? -13.004 4.996 10.026 1.00 98.44 161 GLN A C 1
ATOM 1206 O O . GLN A 1 161 ? -12.874 6.053 9.419 1.00 98.44 161 GLN A O 1
ATOM 1211 N N . GLU A 1 162 ? -12.225 4.669 11.057 1.00 98.38 162 GLU A N 1
ATOM 1212 C CA . GLU A 1 162 ? -11.172 5.539 11.594 1.00 98.38 162 GLU A CA 1
ATOM 1213 C C . GLU A 1 162 ? -10.123 5.888 10.533 1.00 98.38 162 GLU A C 1
ATOM 1215 O O . GLU A 1 162 ? -9.726 7.044 10.388 1.00 98.38 162 GLU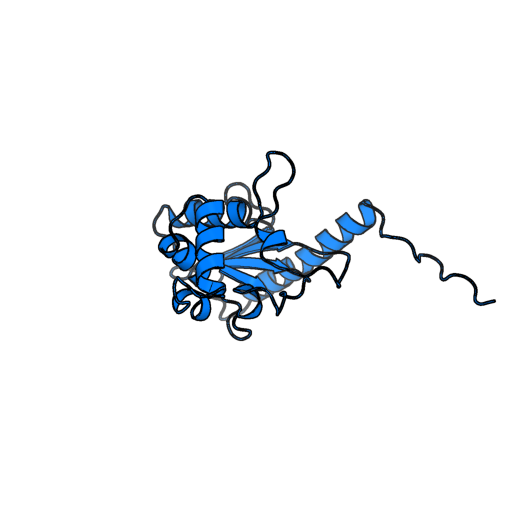 A O 1
ATOM 1220 N N . TRP A 1 163 ? -9.693 4.902 9.744 1.00 98.50 163 TRP A N 1
ATOM 1221 C CA . TRP A 1 163 ? -8.760 5.118 8.643 1.00 98.50 163 TRP A CA 1
ATOM 1222 C C . TRP A 1 163 ? -9.356 6.003 7.545 1.00 98.50 163 TRP A C 1
ATOM 1224 O O . TRP A 1 163 ? -8.642 6.841 6.988 1.00 98.50 163 TRP A O 1
ATOM 1234 N N . ALA A 1 164 ? -10.644 5.834 7.233 1.00 98.50 164 ALA A N 1
ATOM 1235 C CA . ALA A 1 164 ? -11.352 6.653 6.253 1.00 98.50 164 ALA A CA 1
ATOM 1236 C C . ALA A 1 164 ? -11.456 8.110 6.725 1.00 98.50 164 ALA A C 1
ATOM 1238 O O . ALA A 1 164 ? -11.074 9.022 5.987 1.00 98.50 164 ALA A O 1
ATOM 1239 N N . ASP A 1 165 ? -11.850 8.320 7.980 1.00 98.38 165 ASP A N 1
ATOM 1240 C CA . ASP A 1 165 ? -11.924 9.642 8.602 1.00 98.38 165 ASP A CA 1
ATOM 1241 C C . ASP A 1 165 ? -10.544 10.314 8.639 1.00 98.38 165 ASP A C 1
ATOM 1243 O O . ASP A 1 165 ? -10.403 11.482 8.270 1.00 98.38 165 ASP A O 1
ATOM 1247 N N . HIS A 1 166 ? -9.493 9.560 8.980 1.00 98.25 166 HIS A N 1
ATOM 1248 C CA . HIS A 1 166 ? -8.113 10.055 9.035 1.00 98.25 166 HIS A CA 1
ATOM 1249 C C . HIS A 1 166 ? -7.593 10.578 7.690 1.00 98.25 166 HIS A C 1
ATOM 1251 O O . HIS A 1 166 ? -6.813 11.539 7.637 1.00 98.25 166 HIS A O 1
ATOM 1257 N N . VAL A 1 167 ? -8.007 9.963 6.578 1.00 97.69 167 VAL A N 1
ATOM 1258 C CA . VAL A 1 167 ? -7.655 10.444 5.232 1.00 97.69 167 VAL A CA 1
ATOM 1259 C C . VAL A 1 167 ? -8.674 11.417 4.638 1.00 97.69 167 VAL A C 1
ATOM 1261 O O . VAL A 1 167 ? -8.422 11.952 3.556 1.00 97.69 167 VAL A O 1
ATOM 1264 N N . GLY A 1 168 ? -9.787 11.673 5.330 1.00 97.88 168 GLY A N 1
ATOM 1265 C CA . GLY A 1 168 ? -10.876 12.524 4.854 1.00 97.88 168 GLY A CA 1
ATOM 1266 C C . GLY A 1 168 ? -11.643 11.914 3.678 1.00 97.88 168 GLY A C 1
ATOM 1267 O O . GLY A 1 168 ? -11.937 12.618 2.712 1.00 97.88 168 GLY A O 1
ATOM 1268 N N . ALA A 1 169 ? -11.915 10.609 3.727 1.00 98.06 169 ALA A N 1
ATOM 1269 C CA . ALA A 1 169 ? -12.633 9.856 2.701 1.00 98.06 169 ALA A CA 1
ATOM 1270 C C . ALA A 1 169 ? -13.803 9.067 3.294 1.00 98.06 169 ALA A C 1
ATOM 1272 O O . ALA A 1 169 ? -13.924 8.908 4.505 1.00 98.06 169 ALA A O 1
ATOM 1273 N N . THR A 1 170 ? -14.651 8.518 2.429 1.00 98.12 170 THR A N 1
ATOM 1274 C CA . THR A 1 170 ? -15.628 7.505 2.855 1.00 98.12 170 THR A CA 1
ATOM 1275 C C . THR A 1 170 ? -14.982 6.115 2.956 1.00 98.12 170 THR A C 1
ATOM 1277 O O . THR A 1 170 ? -14.032 5.830 2.218 1.00 98.12 170 THR A O 1
ATOM 1280 N N . PRO A 1 171 ? -15.519 5.188 3.776 1.00 97.88 171 PRO A N 1
ATOM 1281 C CA . PRO A 1 171 ? -15.058 3.797 3.788 1.00 97.88 171 PRO A CA 1
ATOM 1282 C C . PRO A 1 171 ? -15.101 3.137 2.404 1.00 97.88 171 PRO A C 1
ATOM 1284 O O . PRO A 1 171 ? -14.218 2.358 2.060 1.00 97.88 171 PRO A O 1
ATOM 1287 N N . ALA A 1 172 ? -16.091 3.485 1.575 1.00 97.88 172 ALA A N 1
ATOM 1288 C CA . ALA A 1 172 ? -16.212 2.969 0.214 1.00 97.88 172 ALA A CA 1
ATOM 1289 C C . ALA A 1 172 ? -15.068 3.444 -0.702 1.00 97.88 172 ALA A C 1
ATOM 1291 O O . ALA A 1 172 ? -14.492 2.639 -1.432 1.00 97.88 172 ALA A O 1
ATOM 1292 N N . GLU A 1 173 ? -14.704 4.730 -0.648 1.00 97.69 173 GLU A N 1
ATOM 1293 C CA . GLU A 1 173 ? -13.543 5.248 -1.384 1.00 97.69 173 GLU A CA 1
ATOM 1294 C C . GLU A 1 173 ? -12.239 4.612 -0.901 1.00 97.69 173 GLU A C 1
ATOM 1296 O O . GLU A 1 173 ? -11.377 4.267 -1.712 1.00 97.69 173 GLU A O 1
ATOM 1301 N N . LEU A 1 174 ? -12.100 4.419 0.412 1.00 97.81 174 LEU A N 1
ATOM 1302 C CA . LEU A 1 174 ? -10.911 3.800 0.977 1.00 97.81 174 LEU A CA 1
ATOM 1303 C C . LEU A 1 174 ? -10.796 2.317 0.575 1.00 97.81 174 LEU A C 1
ATOM 1305 O O . LEU A 1 174 ? -9.718 1.866 0.189 1.00 97.81 174 LEU A O 1
ATOM 1309 N N . LEU A 1 175 ? -11.908 1.573 0.561 1.00 98.38 175 LEU A N 1
ATOM 1310 C CA . LEU A 1 175 ? -11.961 0.201 0.043 1.00 98.38 175 LEU A CA 1
ATOM 1311 C C . LEU A 1 175 ? -11.623 0.126 -1.451 1.00 98.38 175 LEU A C 1
ATOM 1313 O O . LEU A 1 175 ? -10.966 -0.825 -1.873 1.00 98.38 175 LEU A O 1
ATOM 1317 N N . ALA A 1 176 ? -12.015 1.122 -2.250 1.00 97.75 176 ALA A N 1
ATOM 1318 C CA . ALA A 1 176 ? -11.637 1.185 -3.662 1.00 97.75 176 ALA A CA 1
ATOM 1319 C C . ALA A 1 176 ? -10.114 1.314 -3.843 1.00 97.75 176 ALA A C 1
ATOM 1321 O O . ALA A 1 176 ? -9.548 0.680 -4.737 1.00 97.75 176 ALA A O 1
ATOM 1322 N N . MET A 1 177 ? -9.436 2.063 -2.964 1.00 97.69 177 MET A N 1
ATOM 1323 C CA . MET A 1 177 ? -7.974 2.065 -2.906 1.00 97.69 177 MET A CA 1
ATOM 1324 C C . MET A 1 177 ? -7.428 0.710 -2.432 1.00 97.69 177 MET A C 1
ATOM 1326 O O . MET A 1 177 ? -6.521 0.177 -3.065 1.00 97.69 177 MET A O 1
ATOM 1330 N N . PHE A 1 178 ? -7.966 0.122 -1.358 1.00 98.06 178 PHE A N 1
ATOM 1331 C CA . PHE A 1 178 ? -7.476 -1.157 -0.816 1.00 98.06 178 PHE A CA 1
ATOM 1332 C C . PHE A 1 178 ? -7.701 -2.364 -1.723 1.00 98.06 178 PHE A C 1
ATOM 1334 O O . PHE A 1 178 ? -6.951 -3.331 -1.639 1.00 98.06 178 PHE A O 1
ATOM 1341 N N . ALA A 1 179 ? -8.647 -2.292 -2.656 1.00 97.56 179 ALA A N 1
ATOM 1342 C CA . ALA A 1 179 ? -8.769 -3.267 -3.737 1.00 97.56 179 ALA A CA 1
ATOM 1343 C C . ALA A 1 179 ? -7.567 -3.244 -4.707 1.00 97.56 179 ALA A C 1
ATOM 1345 O O . ALA A 1 179 ? -7.445 -4.120 -5.562 1.00 97.56 179 ALA A O 1
ATOM 1346 N N . ARG A 1 180 ? -6.702 -2.226 -4.609 1.00 96.94 180 ARG A N 1
ATOM 1347 C CA . ARG A 1 180 ? -5.551 -1.985 -5.488 1.00 96.94 180 ARG A CA 1
ATOM 1348 C C . ARG A 1 180 ? -4.249 -1.694 -4.739 1.00 96.94 180 ARG A C 1
ATOM 1350 O O . ARG A 1 180 ? -3.236 -1.495 -5.402 1.00 96.94 180 ARG A O 1
ATOM 1357 N N . LEU A 1 181 ? -4.250 -1.660 -3.407 1.00 97.88 181 LEU A N 1
ATOM 1358 C CA . LEU A 1 181 ? -3.054 -1.458 -2.588 1.00 97.88 181 LEU A CA 1
ATOM 1359 C C . LEU A 1 181 ? -2.586 -2.795 -2.022 1.00 97.88 181 LEU A C 1
ATOM 1361 O O . LEU A 1 181 ? -3.289 -3.397 -1.212 1.00 97.88 181 LEU A O 1
ATOM 1365 N N . LYS A 1 182 ? -1.384 -3.205 -2.421 1.00 98.06 182 LYS A N 1
ATOM 1366 C CA . LYS A 1 182 ? -0.707 -4.389 -1.899 1.00 98.06 182 LYS A CA 1
ATOM 1367 C C . LYS A 1 182 ? 0.237 -4.040 -0.750 1.00 98.06 182 LYS A C 1
ATOM 1369 O O . LYS A 1 182 ? 0.899 -3.002 -0.802 1.00 98.06 182 LYS A O 1
ATOM 1374 N N . PHE A 1 183 ? 0.330 -4.923 0.236 1.00 97.75 183 PHE A N 1
ATOM 1375 C CA . PHE A 1 183 ? 1.277 -4.851 1.351 1.00 97.75 183 PHE A CA 1
ATOM 1376 C C . PHE A 1 183 ? 2.345 -5.932 1.164 1.00 97.75 183 PHE A C 1
ATOM 1378 O O . PHE A 1 183 ? 2.072 -7.102 1.411 1.00 97.75 183 PHE A O 1
ATOM 1385 N N . VAL A 1 184 ? 3.520 -5.532 0.672 1.00 94.44 184 VAL A N 1
ATOM 1386 C CA . VAL A 1 184 ? 4.590 -6.414 0.167 1.00 94.44 184 VAL A CA 1
ATOM 1387 C C . VAL A 1 184 ? 5.824 -6.340 1.050 1.00 94.44 184 VAL A C 1
ATOM 1389 O O . VAL A 1 184 ? 6.150 -5.215 1.487 1.00 94.44 184 VAL A O 1
#

Organism: NCBI:txid1861

Radius of gyration: 18.04 Å; chains: 1; bounding box: 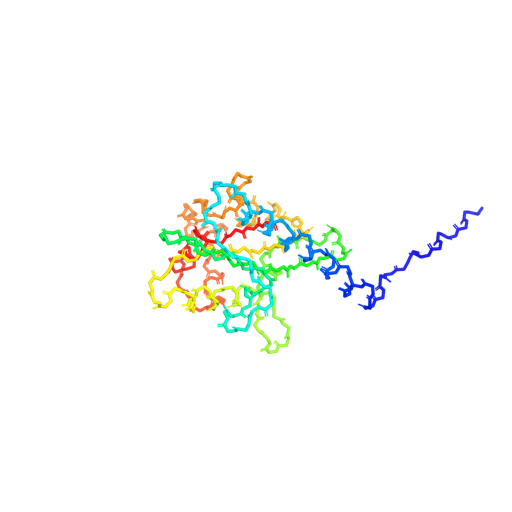54×34×55 Å

Sequence (184 aa):
MTAPRPAAGPASNSGVRRGGDRFQDLFVWDAAMQVIRPDSTYSQVEVEINGVGNVDDVVLRSAIGASDLYGQVKWATNPADLLNSEYLTAQKGNGKSLLQKLYASWKKLTANGALPTLQLITNRALDRDDPLLGHVDGRTDLLVPYAAHAGQTSAAGQALQEWADHVGATPAELLAMFARLKFV

Secondary structure (DSSP, 8-state):
-PPPPTT-SPPPHHHHHHHHHHHHHHHHHHHHHHHTSTT-SEEEEEES-TTS-S--SEEEEESTTS--EEEEEE--S-TT--B-HHHHH---TTPPPHHHHHHHHHHHHHTTS--PEEEEEESSPBPTTSTTGGG-BTTTTB-TTHHHH--TTSHHHHHHHHHHHHHT--HHHHHHHHTTEEE-